Protein AF-A0A967E8E3-F1 (afdb_monomer_lite)

pLDDT: mean 78.9, std 26.59, range [28.12, 98.81]

Radius of gyration: 27.15 Å; chains: 1; bounding box: 78×73×46 Å

Foldseek 3Di:
DDDDDDDDDDDDDDDDDDDDDDDDDDDDDDDDDDDDDDPPVPPVPPPPPVPPDFPQPPPFFPDKKKKKKKWDAPQAQVNLCVLQVDAFPDWFAFQPDDPPHTDHTIMGMHMCVPVDRGLAQLVRVVVVLVSCVVRQVSQVVSVVVVMAIEIEMETETPPQDDDHDDDPVSVVSVVSHPHYYHYHYHYDDDDPDDD

Sequence (195 aa):
MSLWGLRDSLPCHRNSVQFEIALGTARGIRNVRMIHASVMNNARRKSVRTKQDYVHAYPSCSRTYATLCIYHDRLKPEQITAIIRLKPDRVVRKGEPALKGTTPANGWFLTTQRRANSKDLRFHIALLIRKLIPRKRNLTALTKKGCELRIMCFWESASGNGGPYFDHAFLQRLSALPLDLDLDIWFVGDKQKPE

Structure (mmCIF, N/CA/C/O backbone):
data_AF-A0A967E8E3-F1
#
_entry.id   AF-A0A967E8E3-F1
#
loop_
_atom_site.group_PDB
_atom_site.id
_atom_site.type_symbol
_atom_site.label_atom_id
_atom_site.label_alt_id
_atom_site.label_comp_id
_atom_site.label_asym_id
_atom_site.label_entity_id
_atom_site.label_seq_id
_atom_site.pdbx_PDB_ins_code
_atom_site.Cartn_x
_atom_site.Cartn_y
_atom_site.Cartn_z
_atom_site.occupancy
_atom_site.B_iso_or_equiv
_atom_site.auth_seq_id
_atom_site.auth_comp_id
_atom_site.auth_asym_id
_atom_site.auth_atom_id
_atom_site.pdbx_PDB_model_num
ATOM 1 N N . MET A 1 1 ? -25.441 32.925 20.609 1.00 38.34 1 MET A N 1
ATOM 2 C CA . MET A 1 1 ? -26.284 33.078 19.406 1.00 38.34 1 MET A CA 1
ATOM 3 C C . MET A 1 1 ? -26.620 31.693 18.889 1.00 38.34 1 MET A C 1
ATOM 5 O O . MET A 1 1 ? -25.725 30.912 18.602 1.00 38.34 1 MET A O 1
ATOM 9 N N . SER A 1 2 ? -27.911 31.392 18.928 1.00 33.34 2 SER A N 1
ATOM 10 C CA . SER A 1 2 ? -28.626 30.233 18.384 1.00 33.34 2 SER A CA 1
ATOM 11 C C . SER A 1 2 ? -28.386 30.090 16.864 1.00 33.34 2 SER A C 1
ATOM 13 O O . SER A 1 2 ? -28.093 31.084 16.213 1.00 33.34 2 SER A O 1
ATOM 15 N N . LEU A 1 3 ? -28.428 28.909 16.241 1.00 31.44 3 LEU A N 1
ATOM 16 C CA . LEU A 1 3 ? -29.633 28.107 16.007 1.00 31.44 3 LEU A CA 1
ATOM 17 C C . LEU A 1 3 ? -29.284 26.683 15.533 1.00 31.44 3 LEU A C 1
ATOM 19 O O . LEU A 1 3 ? -28.317 26.454 14.813 1.00 31.44 3 LEU A O 1
ATOM 23 N N . TRP A 1 4 ? -30.149 25.761 15.941 1.00 29.98 4 TRP A N 1
ATOM 24 C CA . TRP A 1 4 ? -30.290 24.381 15.494 1.00 29.98 4 TRP A CA 1
ATOM 25 C C . TRP A 1 4 ? -30.858 24.278 14.068 1.00 29.98 4 TRP A C 1
ATOM 27 O O . TRP A 1 4 ? -31.605 25.152 13.640 1.00 29.98 4 TRP A O 1
ATOM 37 N N . GLY A 1 5 ? -30.606 23.146 13.402 1.00 30.70 5 GLY A N 1
ATOM 38 C CA . GLY A 1 5 ? -31.279 22.728 12.166 1.00 30.70 5 GLY A CA 1
ATOM 39 C C . GLY A 1 5 ? -31.278 21.202 12.020 1.00 30.70 5 GLY A C 1
ATOM 40 O O . GLY A 1 5 ? -30.391 20.631 11.399 1.00 30.70 5 GLY A O 1
ATOM 41 N N . LEU A 1 6 ? -32.238 20.562 12.689 1.00 35.53 6 LEU A N 1
ATOM 42 C CA . LEU A 1 6 ? -32.587 19.135 12.658 1.00 35.53 6 LEU A CA 1
ATOM 43 C C . LEU A 1 6 ? -33.334 18.742 11.362 1.00 35.53 6 LEU A C 1
ATOM 45 O O . LEU A 1 6 ? -33.983 19.603 10.776 1.00 35.53 6 LEU A O 1
ATOM 49 N N . ARG A 1 7 ? -33.374 17.415 11.105 1.00 32.41 7 ARG A N 1
ATOM 50 C CA . ARG A 1 7 ? -34.325 16.630 10.266 1.00 32.41 7 ARG A CA 1
ATOM 51 C C . ARG A 1 7 ? -34.035 16.600 8.747 1.00 32.41 7 ARG A C 1
ATOM 53 O O . ARG A 1 7 ? -33.577 17.582 8.196 1.00 32.41 7 ARG A O 1
ATOM 60 N N . ASP A 1 8 ? -34.154 15.485 8.016 1.00 30.89 8 ASP A N 1
ATOM 61 C CA . ASP A 1 8 ? -35.103 14.371 8.130 1.00 30.89 8 ASP A CA 1
ATOM 62 C C . ASP A 1 8 ? -34.552 12.983 7.739 1.00 30.89 8 ASP A C 1
ATOM 64 O O . ASP A 1 8 ? -33.602 12.810 6.978 1.00 30.89 8 ASP A O 1
ATOM 68 N N . SER A 1 9 ? -35.233 11.988 8.295 1.00 32.81 9 SER A N 1
ATOM 69 C CA . SER A 1 9 ? -35.155 10.546 8.077 1.00 32.81 9 SER A CA 1
ATOM 70 C C . SER A 1 9 ? -36.142 10.045 7.005 1.00 32.81 9 SER A C 1
ATOM 72 O O . SER A 1 9 ? -37.191 10.658 6.834 1.00 32.81 9 SER A O 1
ATOM 74 N N . LEU A 1 10 ? -35.868 8.826 6.489 1.00 31.22 10 LEU A N 1
ATOM 75 C CA . LEU A 1 10 ? -36.750 7.824 5.821 1.00 31.22 10 LEU A CA 1
ATOM 76 C C . LEU A 1 10 ? -36.688 7.743 4.272 1.00 31.22 10 LEU A C 1
ATOM 78 O O . LEU A 1 10 ? -36.400 8.749 3.634 1.00 31.22 10 LEU A O 1
ATOM 82 N N . PRO A 1 11 ? -37.067 6.607 3.624 1.00 35.94 11 PRO A N 1
ATOM 83 C CA . PRO A 1 11 ? -37.092 5.202 4.070 1.00 35.94 11 PRO A CA 1
ATOM 84 C C . PRO A 1 11 ? -36.456 4.187 3.081 1.00 35.94 11 PRO A C 1
ATOM 86 O O . PRO A 1 11 ? -36.256 4.423 1.893 1.00 35.94 11 PRO A O 1
ATOM 89 N N . CYS A 1 12 ? -36.214 2.986 3.613 1.00 32.94 12 CYS A N 1
ATOM 90 C CA . CYS A 1 12 ? -35.960 1.730 2.906 1.00 32.94 12 CYS A CA 1
ATOM 91 C C . CYS A 1 12 ? -37.169 1.330 2.037 1.00 32.94 12 CYS A C 1
ATOM 93 O O . CYS A 1 12 ? -38.248 1.102 2.582 1.00 32.94 12 CYS A O 1
ATOM 95 N N . HIS A 1 13 ? -36.986 1.182 0.718 1.00 34.47 13 HIS A N 1
ATOM 96 C CA . HIS A 1 13 ? -37.960 0.522 -0.157 1.00 34.47 13 HIS A CA 1
ATOM 97 C C . HIS A 1 13 ? -37.376 -0.757 -0.760 1.00 34.47 13 HIS A C 1
ATOM 99 O O . HIS A 1 13 ? -36.374 -0.770 -1.473 1.00 34.47 13 HIS A O 1
ATOM 105 N N . ARG A 1 14 ? -38.046 -1.852 -0.411 1.00 34.53 14 ARG A N 1
ATOM 106 C CA . ARG A 1 14 ? -37.822 -3.233 -0.819 1.00 34.53 14 ARG A CA 1
ATOM 107 C C . ARG A 1 14 ? -38.726 -3.478 -2.028 1.00 34.53 14 ARG A C 1
ATOM 109 O O . ARG A 1 14 ? -39.936 -3.554 -1.853 1.00 34.53 14 ARG A O 1
ATOM 116 N N . ASN A 1 15 ? -38.173 -3.590 -3.233 1.00 31.30 15 ASN A N 1
ATOM 117 C CA . ASN A 1 15 ? -38.961 -4.007 -4.395 1.00 31.30 15 ASN A CA 1
ATOM 118 C C . ASN A 1 15 ? -38.989 -5.536 -4.469 1.00 31.30 15 ASN A C 1
ATOM 120 O O . ASN A 1 15 ? -38.047 -6.179 -4.928 1.00 31.30 15 ASN A O 1
ATOM 124 N N . SER A 1 16 ? -40.083 -6.105 -3.967 1.00 33.84 16 SER A N 1
ATOM 125 C CA . SER A 1 16 ? -40.546 -7.456 -4.265 1.00 33.84 16 SER A CA 1
ATOM 126 C C . SER A 1 16 ? -41.305 -7.430 -5.589 1.00 33.84 16 SER A C 1
ATOM 128 O O . SER A 1 16 ? -42.351 -6.793 -5.681 1.00 33.84 16 SER A O 1
ATOM 130 N N . VAL A 1 17 ? -40.800 -8.126 -6.604 1.00 32.38 17 VAL A N 1
ATOM 131 C CA . VAL A 1 17 ? -41.571 -8.402 -7.819 1.00 32.38 17 VAL A CA 1
ATOM 132 C C . VAL A 1 17 ? -42.461 -9.608 -7.522 1.00 32.38 17 VAL A C 1
ATOM 134 O O . VAL A 1 17 ? -41.961 -10.703 -7.263 1.00 32.38 17 VAL A O 1
ATOM 137 N N . GLN A 1 18 ? -43.772 -9.378 -7.492 1.00 29.06 18 GLN A N 1
ATOM 138 C CA . GLN A 1 18 ? -44.793 -10.422 -7.483 1.00 29.06 18 GLN A CA 1
ATOM 139 C C . GLN A 1 18 ? -44.865 -11.046 -8.884 1.00 29.06 18 GLN A C 1
ATOM 141 O O . GLN A 1 18 ? -44.974 -10.325 -9.871 1.00 29.06 18 GLN A O 1
ATOM 146 N N . PHE A 1 19 ? -44.802 -12.375 -8.971 1.00 28.12 19 PHE A N 1
ATOM 147 C CA . PHE A 1 19 ? -45.223 -13.119 -10.158 1.00 28.12 19 PHE A CA 1
ATOM 148 C C . PHE A 1 19 ? -46.559 -13.780 -9.831 1.00 28.12 19 PHE A C 1
ATOM 150 O O . PHE A 1 19 ? -46.636 -14.653 -8.965 1.00 28.12 19 PHE A O 1
ATOM 157 N N . GLU A 1 20 ? -47.608 -13.306 -10.493 1.00 28.98 20 GLU A N 1
ATOM 158 C CA . GLU A 1 20 ? -48.950 -13.871 -10.438 1.00 28.98 20 GLU A CA 1
ATOM 159 C C . GLU A 1 20 ? -49.035 -15.145 -11.286 1.00 28.98 20 GLU A C 1
ATOM 161 O O . GLU A 1 20 ? -48.430 -15.270 -12.353 1.00 28.98 20 GLU A O 1
ATOM 166 N N . ILE A 1 21 ? -49.790 -16.105 -10.762 1.00 32.12 21 ILE A N 1
ATOM 167 C CA . ILE A 1 21 ? -50.045 -17.427 -11.323 1.00 32.12 21 ILE A CA 1
ATOM 168 C C . ILE A 1 21 ? -51.212 -17.314 -12.309 1.00 32.12 21 ILE A C 1
ATOM 170 O O . ILE A 1 21 ? -52.313 -16.950 -11.910 1.00 32.12 21 ILE A O 1
ATOM 174 N N . ALA A 1 22 ? -51.008 -17.719 -13.564 1.00 33.94 22 ALA A N 1
ATOM 175 C CA . ALA A 1 22 ? -52.102 -18.034 -14.481 1.00 33.94 22 ALA A CA 1
ATOM 176 C C . ALA A 1 22 ? -52.285 -19.560 -14.549 1.00 33.94 22 ALA A C 1
ATOM 178 O O . ALA A 1 22 ? -51.467 -20.283 -15.119 1.00 33.94 22 ALA A O 1
ATOM 179 N N . LEU A 1 23 ? -53.365 -20.048 -13.935 1.00 35.09 23 LEU A N 1
ATOM 180 C CA . LEU A 1 23 ? -53.851 -21.422 -14.049 1.00 35.09 23 LEU A CA 1
ATOM 181 C C . LEU A 1 23 ? -54.552 -21.598 -15.404 1.00 35.09 23 LEU A C 1
ATOM 183 O O . LEU A 1 23 ? -55.693 -21.182 -15.578 1.00 35.09 23 LEU A O 1
ATOM 187 N N . GLY A 1 24 ? -53.873 -22.239 -16.355 1.00 32.06 24 GLY A N 1
ATOM 188 C CA . GLY A 1 24 ? -54.467 -22.754 -17.589 1.00 32.06 24 GLY A CA 1
ATOM 189 C C . GLY A 1 24 ? -54.589 -24.273 -17.518 1.00 32.06 24 GLY A C 1
ATOM 190 O O . GLY A 1 24 ? -53.589 -24.986 -17.518 1.00 32.06 24 GLY A O 1
ATOM 191 N N . THR A 1 25 ? -55.818 -24.773 -17.430 1.00 42.50 25 THR A N 1
ATOM 192 C CA . THR A 1 25 ? -56.158 -26.197 -17.493 1.00 42.50 25 THR A CA 1
ATOM 193 C C . THR A 1 25 ? -56.281 -26.647 -18.949 1.00 42.50 25 THR A C 1
ATOM 195 O O . THR A 1 25 ? -57.060 -26.070 -19.695 1.00 42.50 25 THR A O 1
ATOM 198 N N . ALA A 1 26 ? -55.581 -27.714 -19.346 1.00 37.59 26 ALA A N 1
ATOM 199 C CA . ALA A 1 26 ? -56.050 -28.651 -20.373 1.00 37.59 26 ALA A CA 1
ATOM 200 C C . ALA A 1 26 ? -55.191 -29.923 -20.387 1.00 37.59 26 ALA A C 1
ATOM 202 O O . ALA A 1 26 ? -53.969 -29.900 -20.280 1.00 37.59 26 ALA A O 1
ATOM 203 N N . ARG A 1 27 ? -55.888 -31.051 -20.484 1.00 37.88 27 ARG A N 1
ATOM 204 C CA . ARG A 1 27 ? -55.401 -32.423 -20.367 1.00 37.88 27 ARG A CA 1
ATOM 205 C C . ARG A 1 27 ? -54.634 -32.874 -21.614 1.00 37.88 27 ARG A C 1
ATOM 207 O O . ARG A 1 27 ? -55.120 -32.688 -22.718 1.00 37.88 27 ARG A O 1
ATOM 214 N N . GLY A 1 28 ? -53.543 -33.603 -21.369 1.00 34.84 28 GLY A N 1
ATOM 215 C CA . GLY A 1 28 ? -53.161 -34.842 -22.057 1.00 34.84 28 GLY A CA 1
ATOM 216 C C . GLY A 1 28 ? -52.712 -34.762 -23.517 1.00 34.84 28 GLY A C 1
ATOM 217 O O . GLY A 1 28 ? -53.520 -34.509 -24.390 1.00 34.84 28 GLY A O 1
ATOM 218 N N . ILE A 1 29 ? -51.464 -35.168 -23.777 1.00 39.69 29 ILE A N 1
ATOM 219 C CA . ILE A 1 29 ? -51.088 -36.136 -24.823 1.00 39.69 29 ILE A CA 1
ATOM 220 C C . ILE A 1 29 ? -49.719 -36.734 -24.459 1.00 39.69 29 ILE A C 1
ATOM 222 O O . ILE A 1 29 ? -48.878 -36.129 -23.800 1.00 39.69 29 ILE A O 1
ATOM 226 N N . ARG A 1 30 ? -49.589 -38.003 -24.827 1.00 36.91 30 ARG A N 1
ATOM 227 C CA . ARG A 1 30 ? -48.585 -38.998 -24.469 1.00 36.91 30 ARG A CA 1
ATOM 228 C C . ARG A 1 30 ? -47.188 -38.691 -25.035 1.00 36.91 30 ARG A C 1
ATOM 230 O O . ARG A 1 30 ? -47.055 -38.311 -26.187 1.00 36.91 30 ARG A O 1
ATOM 237 N N . ASN A 1 31 ? -46.179 -39.015 -24.227 1.00 38.97 31 ASN A N 1
ATOM 238 C CA . ASN A 1 31 ? -44.985 -39.790 -24.588 1.00 38.97 31 ASN A CA 1
ATOM 239 C C . ASN A 1 31 ? -44.256 -39.411 -25.901 1.00 38.97 31 ASN A C 1
ATOM 241 O O . ASN A 1 31 ? -44.548 -39.967 -26.957 1.00 38.97 31 ASN A O 1
ATOM 245 N N . VAL A 1 32 ? -43.210 -38.579 -25.810 1.00 39.53 32 VAL A N 1
ATOM 246 C CA . VAL A 1 32 ? -42.140 -38.527 -26.822 1.00 39.53 32 VAL A CA 1
ATOM 247 C C . VAL A 1 32 ? -40.776 -38.524 -26.129 1.00 39.53 32 VAL A C 1
ATOM 249 O O . VAL A 1 32 ? -40.356 -37.541 -25.534 1.00 39.53 32 VAL A O 1
ATOM 252 N N . ARG A 1 33 ? -40.144 -39.700 -26.201 1.00 35.69 33 ARG A N 1
ATOM 253 C CA . ARG A 1 33 ? -38.706 -40.005 -26.268 1.00 35.69 33 ARG A CA 1
ATOM 254 C C . ARG A 1 33 ? -37.714 -39.039 -25.602 1.00 35.69 33 ARG A C 1
ATOM 256 O O . ARG A 1 33 ? -37.459 -37.938 -26.075 1.00 35.69 33 ARG A O 1
ATOM 263 N N . MET A 1 34 ? -37.007 -39.604 -24.618 1.00 35.75 34 MET A N 1
ATOM 264 C CA . MET A 1 34 ? -35.628 -39.263 -24.268 1.00 35.75 34 MET A CA 1
ATOM 265 C C . MET A 1 34 ? -34.782 -38.988 -25.519 1.00 35.75 34 MET A C 1
ATOM 267 O O . MET A 1 34 ? -34.625 -39.870 -26.364 1.00 35.75 34 MET A O 1
ATOM 271 N N . ILE A 1 35 ? -34.170 -37.805 -25.579 1.00 41.19 35 ILE A N 1
ATOM 272 C CA . ILE A 1 35 ? -32.970 -37.571 -26.382 1.00 41.19 35 ILE A CA 1
ATOM 273 C C . ILE A 1 35 ? -31.815 -37.394 -25.404 1.00 41.19 35 ILE A C 1
ATOM 275 O O . ILE A 1 35 ? -31.680 -36.396 -24.702 1.00 41.19 35 ILE A O 1
ATOM 279 N N . HIS A 1 36 ? -31.012 -38.444 -25.351 1.00 35.12 36 HIS A N 1
ATOM 280 C CA . HIS A 1 36 ? -29.713 -38.516 -24.719 1.00 35.12 36 HIS A CA 1
ATOM 281 C C . HIS A 1 36 ? -28.693 -37.994 -25.738 1.00 35.12 36 HIS A C 1
ATOM 283 O O . HIS A 1 36 ? -28.595 -38.587 -26.806 1.00 35.12 36 HIS A O 1
ATOM 289 N N . ALA A 1 37 ? -27.955 -36.919 -25.445 1.00 31.36 37 ALA A N 1
ATOM 290 C CA . ALA A 1 37 ? -26.596 -36.704 -25.963 1.00 31.36 37 ALA A CA 1
ATOM 291 C C . ALA A 1 37 ? -26.002 -35.384 -25.448 1.00 31.36 37 ALA A C 1
ATOM 293 O O . ALA A 1 37 ? -26.285 -34.303 -25.948 1.00 31.36 37 ALA A O 1
ATOM 294 N N . SER A 1 38 ? -25.131 -35.521 -24.449 1.00 38.84 38 SER A N 1
ATOM 295 C CA . SER A 1 38 ? -23.792 -34.930 -24.437 1.00 38.84 38 SER A CA 1
ATOM 296 C C . SER A 1 38 ? -23.612 -33.570 -25.128 1.00 38.84 38 SER A C 1
ATOM 298 O O . SER A 1 38 ? -23.218 -33.490 -26.288 1.00 38.84 38 SER A O 1
ATOM 300 N N . VAL A 1 39 ? -23.705 -32.501 -24.340 1.00 39.62 39 VAL A N 1
ATOM 301 C CA . VAL A 1 39 ? -22.755 -31.389 -24.469 1.00 39.62 39 VAL A CA 1
ATOM 302 C C . VAL A 1 39 ? -22.118 -31.181 -23.100 1.00 39.62 39 VAL A C 1
ATOM 304 O O . VAL A 1 39 ? -22.295 -30.172 -22.423 1.00 39.62 39 VAL A O 1
ATOM 307 N N . MET A 1 40 ? -21.363 -32.195 -22.667 1.00 35.28 40 MET A N 1
ATOM 308 C CA . MET A 1 40 ? -20.268 -31.970 -21.733 1.00 35.28 40 MET A CA 1
ATOM 309 C C . MET A 1 40 ? -19.244 -31.098 -22.457 1.00 35.28 40 MET A C 1
ATOM 311 O O . MET A 1 40 ? -18.318 -31.602 -23.089 1.00 35.28 40 MET A O 1
ATOM 315 N N . ASN A 1 41 ? -19.402 -29.777 -22.373 1.00 39.75 41 ASN A N 1
ATOM 316 C CA . ASN A 1 41 ? -18.347 -28.858 -22.768 1.00 39.75 41 ASN A CA 1
ATOM 317 C C . ASN A 1 41 ? -17.282 -28.870 -21.664 1.00 39.75 41 ASN A C 1
ATOM 319 O O . ASN A 1 41 ? -17.141 -27.945 -20.865 1.00 39.75 41 ASN A O 1
ATOM 323 N N . ASN A 1 42 ? -16.555 -29.987 -21.593 1.00 45.22 42 ASN A N 1
ATOM 324 C CA . ASN A 1 42 ? -15.341 -30.150 -20.814 1.00 45.22 42 ASN A CA 1
ATOM 325 C C . ASN A 1 42 ? -14.209 -29.424 -21.550 1.00 45.22 42 ASN A C 1
ATOM 327 O O . ASN A 1 42 ? -13.211 -30.008 -21.972 1.00 45.22 42 ASN A O 1
ATOM 331 N N . ALA A 1 43 ? -14.380 -28.114 -21.724 1.00 44.38 43 ALA A N 1
ATOM 332 C CA . ALA A 1 43 ? -13.279 -27.227 -22.006 1.00 44.38 43 ALA A CA 1
ATOM 333 C C . ALA A 1 43 ? -12.463 -27.168 -20.719 1.00 44.38 43 ALA A C 1
ATOM 335 O O . ALA A 1 43 ? -12.723 -26.369 -19.818 1.00 44.38 43 ALA A O 1
ATOM 336 N N . ARG A 1 44 ? -11.483 -28.071 -20.632 1.00 47.75 44 ARG A N 1
ATOM 337 C CA . ARG A 1 44 ? -10.311 -27.972 -19.765 1.00 47.75 44 ARG A CA 1
ATOM 338 C C . ARG A 1 44 ? -9.832 -26.520 -19.856 1.00 47.75 44 ARG A C 1
ATOM 340 O O . ARG A 1 44 ? -9.095 -26.164 -20.775 1.00 47.75 44 ARG A O 1
ATOM 347 N N . ARG A 1 45 ? -10.272 -25.655 -18.934 1.00 49.53 45 ARG A N 1
ATOM 348 C CA . ARG A 1 45 ? -9.660 -24.345 -18.722 1.00 49.53 45 ARG A CA 1
ATOM 349 C C . ARG A 1 45 ? -8.240 -24.678 -18.313 1.00 49.53 45 ARG A C 1
ATOM 351 O O . ARG A 1 45 ? -7.979 -24.974 -17.149 1.00 49.53 45 ARG A O 1
ATOM 358 N N . LYS A 1 46 ? -7.329 -24.703 -19.290 1.00 39.06 46 LYS A N 1
ATOM 359 C CA . LYS A 1 46 ? -5.906 -24.576 -19.025 1.00 39.06 46 LYS A CA 1
ATOM 360 C C . LYS A 1 46 ? -5.827 -23.349 -18.138 1.00 39.06 46 LYS A C 1
ATOM 362 O O . LYS A 1 46 ? -6.169 -22.252 -18.571 1.00 39.06 46 LYS A O 1
ATOM 367 N N . SER A 1 47 ? -5.529 -23.575 -16.864 1.00 47.28 47 SER A N 1
ATOM 368 C CA . SER A 1 47 ? -5.191 -22.517 -15.933 1.00 47.28 47 SER A CA 1
ATOM 369 C C . SER A 1 47 ? -4.088 -21.735 -16.620 1.00 47.28 47 SER A C 1
ATOM 371 O O . SER A 1 47 ? -2.961 -22.220 -16.735 1.00 47.28 47 SER A O 1
ATOM 373 N N . VAL A 1 48 ? -4.440 -20.582 -17.188 1.00 45.56 48 VAL A N 1
ATOM 374 C CA . VAL A 1 48 ? -3.459 -19.630 -17.673 1.00 45.56 48 VAL A CA 1
ATOM 375 C C . VAL A 1 48 ? -2.802 -19.131 -16.397 1.00 45.56 48 VAL A C 1
ATOM 377 O O . VAL A 1 48 ? -3.239 -18.162 -15.782 1.00 45.56 48 VAL A O 1
ATOM 380 N N . ARG A 1 49 ? -1.779 -19.854 -15.934 1.00 47.28 49 ARG A N 1
ATOM 381 C CA . ARG A 1 49 ? -0.758 -19.269 -15.080 1.00 47.28 49 ARG A CA 1
ATOM 382 C C . ARG A 1 49 ? -0.098 -18.220 -15.958 1.00 47.28 49 ARG A C 1
ATOM 384 O O . ARG A 1 49 ? 0.854 -18.521 -16.670 1.00 47.28 49 ARG A O 1
ATOM 391 N N . THR A 1 50 ? -0.646 -17.010 -15.956 1.00 52.25 50 THR A N 1
ATOM 392 C CA . THR A 1 50 ? 0.068 -15.835 -16.430 1.00 52.25 50 THR A CA 1
ATOM 393 C C . THR A 1 50 ? 1.307 -15.734 -15.555 1.00 52.25 50 THR A C 1
ATOM 395 O O . THR A 1 50 ? 1.249 -15.344 -14.387 1.00 52.25 50 THR A O 1
ATOM 398 N N . LYS A 1 51 ? 2.434 -16.212 -16.085 1.00 55.34 51 LYS A N 1
ATOM 399 C CA . LYS A 1 51 ? 3.743 -15.925 -15.523 1.00 55.34 51 LYS A CA 1
ATOM 400 C C . LYS A 1 51 ? 3.850 -14.405 -15.569 1.00 55.34 51 LYS A C 1
ATOM 402 O O . LYS A 1 51 ? 3.811 -13.816 -16.641 1.00 55.34 51 LYS A O 1
ATOM 407 N N . GLN A 1 52 ? 3.803 -13.766 -14.405 1.00 66.00 52 GLN A N 1
ATOM 408 C CA . GLN A 1 52 ? 3.923 -12.320 -14.355 1.00 66.00 52 GLN A CA 1
ATOM 409 C C . GLN A 1 52 ? 5.385 -11.993 -14.647 1.00 66.00 52 GLN A C 1
ATOM 411 O O . GLN A 1 52 ? 6.239 -12.188 -13.782 1.00 66.00 52 GLN A O 1
ATOM 416 N N . ASP A 1 53 ? 5.669 -11.554 -15.867 1.00 87.00 53 ASP A N 1
ATOM 417 C CA . ASP A 1 53 ? 7.010 -11.140 -16.257 1.00 87.00 53 ASP A CA 1
ATOM 418 C C . ASP A 1 53 ? 7.251 -9.716 -15.725 1.00 87.00 53 ASP A C 1
ATOM 420 O O . ASP A 1 53 ? 6.751 -8.714 -16.249 1.00 87.00 53 ASP A O 1
ATOM 424 N N . TYR A 1 54 ? 7.949 -9.641 -14.590 1.00 93.19 54 TYR A N 1
ATOM 425 C CA . TYR A 1 54 ? 8.354 -8.383 -13.966 1.00 93.19 54 TYR A CA 1
ATOM 426 C C . TYR A 1 54 ? 9.646 -7.866 -14.595 1.00 93.19 54 TYR A C 1
ATOM 428 O O . TYR A 1 54 ? 10.586 -8.625 -14.828 1.00 93.19 54 TYR A O 1
ATOM 436 N N . VAL A 1 55 ? 9.727 -6.553 -14.800 1.00 94.06 55 VAL A N 1
ATOM 437 C CA . VAL A 1 55 ? 10.916 -5.888 -15.347 1.00 94.06 55 VAL A CA 1
ATOM 438 C C . VAL A 1 55 ? 11.709 -5.299 -14.186 1.00 94.06 55 VAL A C 1
ATOM 440 O O . VAL A 1 55 ? 11.586 -4.124 -13.850 1.00 94.06 55 VAL A O 1
ATOM 443 N N . HIS A 1 56 ? 12.506 -6.134 -13.515 1.00 95.31 56 HIS A N 1
ATOM 444 C CA . HIS A 1 56 ? 13.143 -5.744 -12.253 1.00 95.31 56 HIS A CA 1
ATOM 445 C C . HIS A 1 56 ? 14.111 -4.561 -12.374 1.00 95.31 56 HIS A C 1
ATOM 447 O O . HIS A 1 56 ? 14.223 -3.788 -11.425 1.00 95.31 56 HIS A O 1
ATOM 453 N N . ALA A 1 57 ? 14.758 -4.395 -13.525 1.00 94.75 57 ALA A N 1
ATOM 454 C CA . ALA A 1 57 ? 15.569 -3.231 -13.865 1.00 94.75 57 ALA A CA 1
ATOM 455 C C . ALA A 1 57 ? 14.742 -2.218 -14.678 1.00 94.75 57 ALA A C 1
ATOM 457 O O . ALA A 1 57 ? 15.066 -1.930 -15.823 1.00 94.75 57 ALA A O 1
ATOM 458 N N . TYR A 1 58 ? 13.639 -1.724 -14.106 1.00 93.06 58 TYR A N 1
ATOM 459 C CA . TYR A 1 58 ? 12.708 -0.798 -14.763 1.00 93.06 58 TYR A CA 1
ATOM 460 C C . TYR A 1 58 ? 13.397 0.550 -15.071 1.00 93.06 58 TYR A C 1
ATOM 462 O O . TYR A 1 58 ? 13.663 1.303 -14.129 1.00 93.06 58 TYR A O 1
ATOM 470 N N . PRO A 1 59 ? 13.717 0.877 -16.343 1.00 92.25 59 PRO A N 1
ATOM 471 C CA . PRO A 1 59 ? 14.663 1.957 -16.650 1.00 92.25 59 PRO A CA 1
ATOM 472 C C . PRO A 1 59 ? 14.194 3.348 -16.221 1.00 92.25 59 PRO A C 1
ATOM 474 O O . PRO A 1 59 ? 14.999 4.154 -15.767 1.00 92.25 59 PRO A O 1
ATOM 477 N N . SER A 1 60 ? 12.890 3.622 -16.305 1.00 93.81 60 SER A N 1
ATOM 478 C CA . SER A 1 60 ? 12.324 4.924 -15.934 1.00 93.81 60 SER A CA 1
ATOM 479 C C . SER A 1 60 ? 12.182 5.137 -14.425 1.00 93.81 60 SER A C 1
ATOM 481 O O . SER A 1 60 ? 11.746 6.207 -14.012 1.00 93.81 60 SER A O 1
ATOM 483 N N . CYS A 1 61 ? 12.543 4.154 -13.596 1.00 95.75 61 CYS A N 1
ATOM 484 C CA . CYS A 1 61 ? 12.404 4.222 -12.146 1.00 95.75 61 CYS A CA 1
ATOM 485 C C . CYS A 1 61 ? 13.773 4.237 -11.453 1.00 95.75 61 CYS A C 1
ATOM 487 O O . CYS A 1 61 ? 14.625 3.364 -11.666 1.00 95.75 61 CYS A O 1
ATOM 489 N N . SER A 1 62 ? 13.997 5.214 -10.577 1.00 95.25 62 SER A N 1
ATOM 490 C CA . SER A 1 62 ? 15.180 5.244 -9.711 1.00 95.25 62 SER A CA 1
ATOM 491 C C . SER A 1 62 ? 14.957 4.369 -8.480 1.00 95.25 62 SER A C 1
ATOM 493 O O . SER A 1 62 ? 15.837 3.584 -8.113 1.00 95.25 62 SER A O 1
ATOM 495 N N . ARG A 1 63 ? 13.765 4.454 -7.877 1.00 95.62 63 ARG A N 1
ATOM 496 C CA . ARG A 1 63 ? 13.403 3.763 -6.638 1.00 95.62 63 ARG A CA 1
ATOM 497 C C . ARG A 1 63 ? 11.894 3.563 -6.532 1.00 95.62 63 ARG A C 1
ATOM 499 O O . ARG A 1 63 ? 11.112 4.463 -6.817 1.00 95.62 63 ARG A O 1
ATOM 506 N N . THR A 1 64 ? 11.476 2.397 -6.047 1.00 97.94 64 THR A N 1
ATOM 507 C CA . THR A 1 64 ? 10.062 2.126 -5.767 1.00 97.94 64 THR A CA 1
ATOM 508 C C . THR A 1 64 ? 9.890 1.154 -4.608 1.00 97.94 64 THR A C 1
ATOM 510 O O . THR A 1 64 ? 10.789 0.377 -4.283 1.00 97.94 64 THR A O 1
ATOM 513 N N . TYR A 1 65 ? 8.737 1.231 -3.951 1.00 98.62 65 TYR A N 1
ATOM 514 C CA . TYR A 1 65 ? 8.242 0.222 -3.026 1.00 98.62 65 TYR A CA 1
ATOM 515 C C . TYR A 1 65 ? 6.744 0.418 -2.791 1.00 98.62 65 TYR A C 1
ATOM 517 O O . TYR A 1 65 ? 6.178 1.480 -3.033 1.00 98.62 65 TYR A O 1
ATOM 525 N N . ALA A 1 66 ? 6.104 -0.619 -2.266 1.00 98.62 66 ALA A N 1
ATOM 526 C CA . ALA A 1 66 ? 4.713 -0.582 -1.839 1.00 98.62 66 ALA A CA 1
ATOM 527 C C . ALA A 1 66 ? 4.602 -0.792 -0.326 1.00 98.62 66 ALA A C 1
ATOM 529 O O . ALA A 1 66 ? 5.342 -1.602 0.252 1.00 98.62 66 ALA A O 1
ATOM 530 N N . THR A 1 67 ? 3.643 -0.105 0.287 1.00 98.81 67 THR A N 1
ATOM 531 C CA . THR A 1 67 ? 3.307 -0.202 1.707 1.00 98.81 67 THR A CA 1
ATOM 532 C C . THR A 1 67 ? 1.804 -0.397 1.858 1.00 98.81 67 THR A C 1
ATOM 534 O O . THR A 1 67 ? 1.023 0.432 1.408 1.00 98.81 67 THR A O 1
ATOM 537 N N . LEU A 1 68 ? 1.387 -1.482 2.510 1.00 98.81 68 LEU A N 1
ATOM 538 C CA . LEU A 1 68 ? 0.026 -1.587 3.025 1.00 98.81 68 LEU A CA 1
ATOM 539 C C . LEU A 1 68 ? -0.104 -0.631 4.208 1.00 98.81 68 LEU A C 1
ATOM 541 O O . LEU A 1 68 ? 0.621 -0.781 5.194 1.00 98.81 68 LEU A O 1
ATOM 545 N N . CYS A 1 69 ? -1.046 0.294 4.109 1.00 98.81 69 CYS A N 1
ATOM 546 C CA . CYS A 1 69 ? -1.401 1.245 5.146 1.00 98.81 69 CYS A CA 1
ATOM 547 C C . CYS A 1 69 ? -2.822 0.944 5.625 1.00 98.81 69 CYS A C 1
ATOM 549 O O . CYS A 1 69 ? -3.745 0.826 4.817 1.00 98.81 69 CYS A O 1
ATOM 551 N N . ILE A 1 70 ? -2.988 0.818 6.938 1.00 98.75 70 ILE A N 1
ATOM 552 C CA . ILE A 1 70 ? -4.293 0.665 7.580 1.00 98.75 70 ILE A CA 1
ATOM 553 C C . ILE A 1 70 ? -4.428 1.779 8.605 1.00 98.75 70 ILE A C 1
ATOM 555 O O . ILE A 1 70 ? -3.612 1.861 9.526 1.00 98.75 70 ILE A O 1
ATOM 559 N N . TYR A 1 71 ? -5.454 2.607 8.450 1.00 98.62 71 TYR A N 1
ATOM 560 C CA . TYR A 1 71 ? -5.731 3.717 9.351 1.00 98.62 71 TYR A CA 1
ATOM 561 C C . TYR A 1 71 ? -7.061 3.524 10.060 1.00 98.62 71 TYR A C 1
ATOM 563 O O . TYR A 1 71 ? -8.020 2.994 9.494 1.00 98.62 71 TYR A O 1
ATOM 571 N N . HIS A 1 72 ? -7.114 3.951 11.318 1.00 98.44 72 HIS A N 1
ATOM 572 C CA . HIS A 1 72 ? -8.359 4.035 12.065 1.00 98.44 72 HIS A CA 1
ATOM 573 C C . HIS A 1 72 ? -8.212 4.999 13.248 1.00 98.44 72 HIS A C 1
ATOM 575 O O . HIS A 1 72 ? -7.210 4.992 13.962 1.00 98.44 72 HIS A O 1
ATOM 581 N N . ASP A 1 73 ? -9.256 5.778 13.522 1.00 97.62 73 ASP A N 1
ATOM 582 C CA . ASP A 1 73 ? -9.255 6.769 14.601 1.00 97.62 73 ASP A CA 1
ATOM 583 C C . ASP A 1 73 ? -9.081 6.146 16.004 1.00 97.62 73 ASP A C 1
ATOM 585 O O . ASP A 1 73 ? -8.191 6.521 16.761 1.00 97.62 73 ASP A O 1
ATOM 589 N N . ARG A 1 74 ? -9.906 5.140 16.333 1.00 97.69 74 ARG A N 1
ATOM 590 C CA . ARG A 1 74 ? -9.953 4.499 17.666 1.00 97.69 74 ARG A CA 1
ATOM 591 C C . ARG A 1 74 ? -9.288 3.123 17.781 1.00 97.69 74 ARG A C 1
ATOM 593 O O . ARG A 1 74 ? -8.749 2.798 18.835 1.00 97.69 74 ARG A O 1
ATOM 600 N N . LEU A 1 75 ? -9.366 2.289 16.742 1.00 97.94 75 LEU A N 1
ATOM 601 C CA . LEU A 1 75 ? -8.838 0.927 16.762 1.00 97.94 75 LEU A CA 1
ATOM 602 C C . LEU A 1 75 ? -7.307 0.961 16.846 1.00 97.94 75 LEU A C 1
ATOM 604 O O . LEU A 1 75 ? -6.648 1.536 15.979 1.00 97.94 75 LEU A O 1
ATOM 608 N N . LYS A 1 76 ? -6.745 0.343 17.888 1.00 98.12 76 LYS A N 1
ATOM 609 C CA . LYS A 1 76 ? -5.301 0.367 18.145 1.00 98.12 76 LYS A CA 1
ATOM 610 C C . LYS A 1 76 ? -4.540 -0.569 17.189 1.00 98.12 76 LYS A C 1
ATOM 612 O O . LYS A 1 76 ? -5.089 -1.604 16.789 1.00 98.12 76 LYS A O 1
ATOM 617 N N . PRO A 1 77 ? -3.264 -0.284 16.860 1.00 98.44 77 PRO A N 1
ATOM 618 C CA . PRO A 1 77 ? -2.466 -1.123 15.959 1.00 98.44 77 PRO A CA 1
ATOM 619 C C . PRO A 1 77 ? -2.356 -2.598 16.384 1.00 98.44 77 PRO A C 1
ATOM 621 O O . PRO A 1 77 ? -2.285 -3.493 15.540 1.00 98.44 77 PRO A O 1
ATOM 624 N N . GLU A 1 78 ? -2.384 -2.884 17.683 1.00 98.44 78 GLU A N 1
ATOM 625 C CA . GLU A 1 78 ? -2.341 -4.243 18.231 1.00 98.44 78 GLU A CA 1
ATOM 626 C C . GLU A 1 78 ? -3.640 -5.007 17.933 1.00 98.44 78 GLU A C 1
ATOM 628 O O . GLU A 1 78 ? -3.613 -6.189 17.590 1.00 98.44 78 GLU A O 1
ATOM 633 N N . GLN A 1 79 ? -4.785 -4.320 17.972 1.00 98.56 79 GLN A N 1
ATOM 634 C CA . GLN A 1 79 ? -6.078 -4.902 17.605 1.00 98.56 79 GLN A CA 1
ATOM 635 C C . GLN A 1 79 ? -6.140 -5.175 16.098 1.00 98.56 79 GLN A C 1
ATOM 637 O O . GLN A 1 79 ? -6.613 -6.234 15.683 1.00 98.56 79 GLN A O 1
ATOM 642 N N . ILE A 1 80 ? -5.600 -4.265 15.277 1.00 98.62 80 ILE A N 1
ATOM 643 C CA . ILE A 1 80 ? -5.445 -4.483 13.830 1.00 98.62 80 ILE A CA 1
ATOM 644 C C . ILE A 1 80 ? -4.577 -5.723 13.581 1.00 98.62 80 ILE A C 1
ATOM 646 O O . ILE A 1 80 ? -4.984 -6.609 12.831 1.00 98.62 80 ILE A O 1
ATOM 650 N N . THR A 1 81 ? -3.433 -5.828 14.265 1.00 98.69 81 THR A N 1
ATOM 651 C CA . THR A 1 81 ? -2.507 -6.974 14.208 1.00 98.69 81 THR A CA 1
ATOM 652 C C . THR A 1 81 ? -3.214 -8.291 14.534 1.00 98.69 81 THR A C 1
ATOM 654 O O . THR A 1 81 ? -3.087 -9.259 13.781 1.00 98.69 81 THR A O 1
ATOM 657 N N . ALA A 1 82 ? -4.007 -8.322 15.609 1.00 98.50 82 ALA A N 1
ATOM 658 C CA . ALA A 1 82 ? -4.767 -9.502 16.015 1.00 98.50 82 ALA A CA 1
ATOM 659 C C . ALA A 1 82 ? -5.795 -9.935 14.952 1.00 98.50 82 ALA A C 1
ATOM 661 O O . ALA A 1 82 ? -5.950 -11.130 14.687 1.00 98.50 82 ALA A O 1
ATOM 662 N N . ILE A 1 83 ? -6.459 -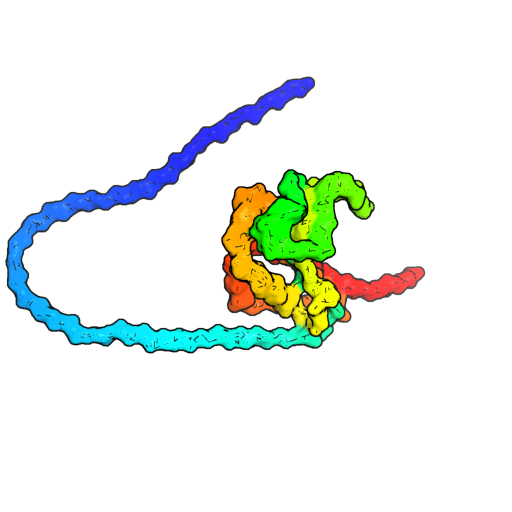8.975 14.296 1.00 98.38 83 ILE A N 1
ATOM 663 C CA . ILE A 1 83 ? -7.443 -9.251 13.240 1.00 98.38 83 ILE A CA 1
ATOM 664 C C . ILE A 1 83 ? -6.752 -9.728 11.959 1.00 98.38 83 ILE A C 1
ATOM 666 O O . ILE A 1 83 ? -7.097 -10.782 11.426 1.00 98.38 83 ILE A O 1
ATOM 670 N N . ILE A 1 84 ? -5.769 -8.987 11.439 1.00 97.88 84 ILE A N 1
ATOM 671 C CA . ILE A 1 84 ? -5.133 -9.298 10.148 1.00 97.88 84 ILE A CA 1
ATOM 672 C C . ILE A 1 84 ? -4.145 -10.471 10.234 1.00 97.88 84 ILE A C 1
ATOM 674 O O . ILE A 1 84 ? -3.855 -11.105 9.218 1.00 97.88 84 ILE A O 1
ATOM 678 N N . ARG A 1 85 ? -3.654 -10.807 11.434 1.00 98.06 85 ARG A N 1
ATOM 679 C CA . ARG 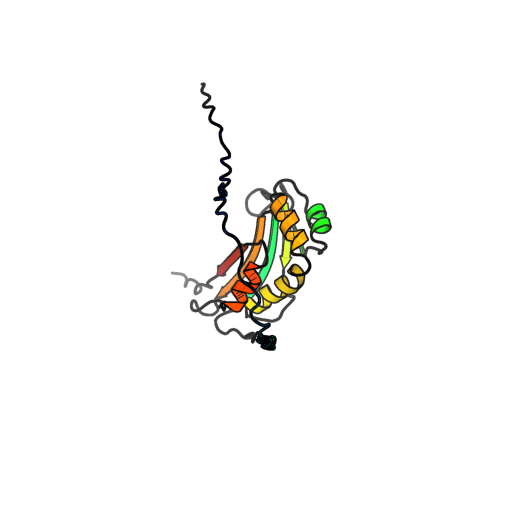A 1 85 ? -2.664 -11.875 11.672 1.00 98.06 85 ARG A CA 1
ATOM 680 C C . ARG A 1 85 ? -1.408 -11.698 10.808 1.00 98.06 85 ARG A C 1
ATOM 682 O O . ARG A 1 85 ? -0.956 -12.622 10.119 1.00 98.06 85 ARG A O 1
ATOM 689 N N . LEU A 1 86 ? -0.889 -10.472 10.807 1.00 97.88 86 LEU A N 1
ATOM 690 C CA . LEU A 1 86 ? 0.405 -10.069 10.255 1.00 97.88 86 LEU A CA 1
ATOM 691 C C . LEU A 1 86 ? 1.081 -9.144 11.258 1.00 97.88 86 LEU A C 1
ATOM 693 O O . LEU A 1 86 ? 0.399 -8.383 11.934 1.00 97.88 86 LEU A O 1
ATOM 697 N N . LYS A 1 87 ? 2.411 -9.190 11.318 1.00 97.81 87 LYS A N 1
ATOM 698 C CA . LYS A 1 87 ? 3.205 -8.224 12.077 1.00 97.81 87 LYS A CA 1
ATOM 699 C C . LYS A 1 87 ? 3.414 -6.962 11.219 1.00 97.81 87 LYS A C 1
ATOM 701 O O . LYS A 1 87 ? 3.787 -7.126 10.055 1.00 97.81 87 LYS A O 1
ATOM 706 N N . PRO A 1 88 ? 3.181 -5.750 11.752 1.00 98.50 88 PRO A N 1
ATOM 707 C CA . PRO A 1 88 ? 3.556 -4.518 11.069 1.00 98.50 88 PRO A CA 1
ATOM 708 C C . PRO A 1 88 ? 5.071 -4.326 11.082 1.00 98.50 88 PRO A C 1
ATOM 710 O O . PRO A 1 88 ? 5.774 -4.823 11.961 1.00 98.50 88 PRO A O 1
ATOM 713 N N . ASP A 1 89 ? 5.552 -3.514 10.154 1.00 98.38 89 ASP A N 1
ATOM 714 C CA . ASP A 1 89 ? 6.919 -2.990 10.170 1.00 98.38 89 ASP A CA 1
ATOM 715 C C . ASP A 1 89 ? 7.006 -1.683 10.941 1.00 98.38 89 ASP A C 1
ATOM 717 O O . ASP A 1 89 ? 8.029 -1.375 11.545 1.00 98.38 89 ASP A O 1
ATOM 721 N N . ARG A 1 90 ? 5.915 -0.916 10.917 1.00 98.12 90 ARG A N 1
ATOM 722 C CA . ARG A 1 90 ? 5.782 0.340 11.637 1.00 98.12 90 ARG A CA 1
ATOM 723 C C . ARG A 1 90 ? 4.349 0.500 12.116 1.00 98.12 90 ARG A C 1
ATOM 725 O O . ARG A 1 90 ? 3.403 0.098 11.439 1.00 98.12 90 ARG A O 1
ATOM 732 N N . VAL A 1 91 ? 4.205 1.138 13.265 1.00 98.44 91 VAL A N 1
ATOM 733 C CA . VAL A 1 91 ? 2.930 1.630 13.779 1.00 98.44 91 VAL A CA 1
ATOM 734 C C . VAL A 1 91 ? 3.099 3.093 14.160 1.00 98.44 91 VAL A C 1
ATOM 736 O O . VAL A 1 91 ? 4.209 3.516 14.474 1.00 98.44 91 VAL A O 1
ATOM 739 N N . VAL A 1 92 ? 2.012 3.846 14.106 1.00 97.31 92 VAL A N 1
ATOM 740 C CA . VAL A 1 92 ? 1.907 5.187 14.693 1.00 97.31 92 VAL A CA 1
ATOM 741 C C . VAL A 1 92 ? 0.608 5.239 15.478 1.00 97.31 92 VAL A C 1
ATOM 743 O O . VAL A 1 92 ? -0.375 4.597 15.084 1.00 97.31 92 VAL A O 1
ATOM 746 N N . ARG A 1 93 ? 0.585 5.965 16.590 1.00 98.06 93 ARG A N 1
ATOM 747 C CA . ARG A 1 93 ? -0.624 6.127 17.401 1.00 98.06 93 ARG A CA 1
ATOM 748 C C . ARG A 1 93 ? -1.130 7.549 17.322 1.00 98.06 93 ARG A C 1
ATOM 750 O O . ARG A 1 93 ? -0.362 8.504 17.236 1.00 98.06 93 ARG A O 1
ATOM 757 N N . LYS A 1 94 ? -2.453 7.680 17.363 1.00 97.50 94 LYS A N 1
ATOM 758 C CA . LYS A 1 94 ? -3.104 8.986 17.396 1.00 97.50 94 LYS A CA 1
ATOM 759 C C . LYS A 1 94 ? -2.560 9.812 18.568 1.00 97.50 94 LYS A C 1
ATOM 761 O O . LYS A 1 94 ? -2.456 9.302 19.681 1.00 97.50 94 LYS A O 1
ATOM 766 N N . GLY A 1 95 ? -2.242 11.077 18.309 1.00 97.00 95 GLY A N 1
ATOM 767 C CA . GLY A 1 95 ? -1.697 12.011 19.295 1.00 97.00 95 GLY A CA 1
ATOM 768 C C . GLY A 1 95 ? -0.176 11.956 19.470 1.00 97.00 95 GLY A C 1
ATOM 769 O O . GLY A 1 95 ? 0.373 12.866 20.083 1.00 97.00 95 GLY A O 1
ATOM 770 N N . GLU A 1 96 ? 0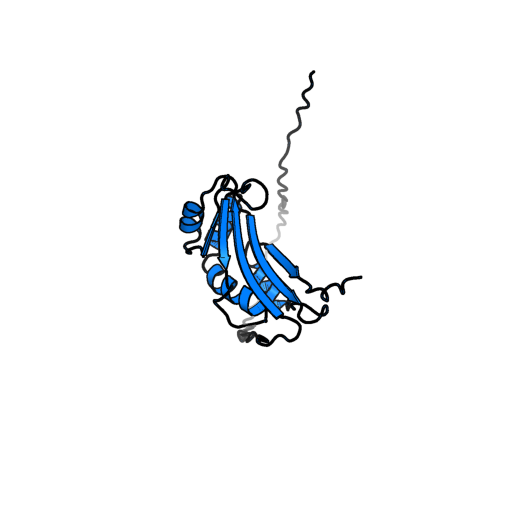.525 10.960 18.912 1.00 95.62 96 GLU A N 1
ATOM 771 C CA . GLU A 1 96 ? 1.995 10.955 18.918 1.00 95.62 96 GLU A CA 1
ATOM 772 C C . GLU A 1 96 ? 2.537 12.140 18.088 1.00 95.62 96 GLU A C 1
ATOM 774 O O . GLU A 1 96 ? 1.945 12.465 17.047 1.00 95.62 96 GLU A O 1
ATOM 779 N N . PRO A 1 97 ? 3.647 12.782 18.504 1.00 96.00 97 PRO A N 1
ATOM 780 C CA . PRO A 1 97 ? 4.266 13.869 17.749 1.00 96.00 97 PRO A CA 1
ATOM 781 C C . PRO A 1 97 ? 4.579 13.475 16.302 1.00 96.00 97 PRO A C 1
ATOM 783 O O . PRO A 1 97 ? 5.079 12.383 16.031 1.00 96.00 97 PRO A O 1
ATOM 786 N N . ALA A 1 98 ? 4.306 14.386 15.371 1.00 91.44 98 ALA A N 1
ATOM 787 C CA . ALA A 1 98 ? 4.601 14.239 13.952 1.00 91.44 98 ALA A CA 1
ATOM 788 C C . ALA A 1 98 ? 5.383 15.461 13.445 1.00 91.44 98 ALA A C 1
ATOM 790 O O . ALA A 1 98 ? 5.462 16.484 14.120 1.00 91.44 98 ALA A O 1
ATOM 791 N N . LEU A 1 99 ? 5.929 15.382 12.224 1.00 88.06 99 LEU A N 1
ATOM 792 C CA . LEU A 1 99 ? 6.660 16.503 11.611 1.00 88.06 99 LEU A CA 1
ATOM 793 C C . LEU A 1 99 ? 5.820 17.793 11.566 1.00 88.06 99 LEU A C 1
ATOM 795 O O . LEU A 1 99 ? 6.351 18.892 11.689 1.00 88.06 99 LEU A O 1
ATOM 799 N N . LYS A 1 100 ? 4.502 17.651 11.387 1.00 89.38 100 LYS A N 1
ATOM 800 C CA . LYS A 1 100 ? 3.530 18.742 11.439 1.00 89.38 100 LYS A CA 1
ATOM 801 C C . LYS A 1 100 ? 2.451 18.394 12.465 1.00 89.38 100 LYS A C 1
ATOM 803 O O . LYS A 1 100 ? 1.510 17.672 12.149 1.00 89.38 100 LYS A O 1
ATOM 808 N N . GLY A 1 101 ? 2.607 18.891 13.691 1.00 93.38 101 GLY A N 1
ATOM 809 C CA . GLY A 1 101 ? 1.635 18.712 14.772 1.00 93.38 101 GLY A CA 1
ATOM 810 C C . GLY A 1 101 ? 1.645 17.305 15.372 1.00 93.38 101 GLY A C 1
ATOM 811 O O . GLY A 1 101 ? 2.691 16.788 15.758 1.00 93.38 101 GLY A O 1
ATOM 812 N N . THR A 1 102 ? 0.468 16.691 15.479 1.00 95.19 102 THR A N 1
ATOM 813 C CA . THR A 1 102 ? 0.301 15.341 16.032 1.00 95.19 102 THR A CA 1
ATOM 814 C C . THR A 1 102 ? -0.328 14.406 15.012 1.00 95.19 102 THR A C 1
ATOM 816 O O . THR A 1 102 ? -1.021 14.823 14.084 1.00 95.19 102 THR A O 1
ATOM 819 N N . THR A 1 103 ? -0.078 13.113 15.182 1.00 94.31 103 THR A N 1
ATOM 820 C CA . THR A 1 103 ? -0.635 12.073 14.322 1.00 94.31 103 THR A CA 1
ATOM 821 C C . THR A 1 103 ? -2.165 12.044 14.475 1.00 94.31 103 THR A C 1
ATOM 823 O O . THR A 1 103 ? -2.655 11.802 15.581 1.00 94.31 103 THR A O 1
ATOM 826 N N . PRO A 1 104 ? -2.950 12.249 13.400 1.00 95.00 104 PRO A N 1
ATOM 827 C CA . PRO A 1 104 ? -4.399 12.442 13.511 1.00 95.00 104 PRO A CA 1
ATOM 828 C C . PRO A 1 104 ? -5.184 11.149 13.785 1.00 95.00 104 PRO A C 1
ATOM 830 O O . PRO A 1 104 ? -6.293 11.209 14.311 1.00 95.00 104 PRO A O 1
ATOM 833 N N . ALA A 1 105 ? -4.619 9.982 13.460 1.00 97.19 105 ALA A N 1
ATOM 834 C CA . ALA A 1 105 ? -5.247 8.669 13.619 1.00 97.19 105 ALA A CA 1
ATOM 835 C C . ALA A 1 105 ? -4.197 7.580 13.893 1.00 97.19 105 ALA A C 1
ATOM 837 O O . ALA A 1 105 ? -3.011 7.770 13.629 1.00 97.19 105 ALA A O 1
ATOM 838 N N . ASN A 1 106 ? -4.617 6.411 14.383 1.00 98.44 106 ASN A N 1
ATOM 839 C CA . ASN A 1 106 ? -3.704 5.271 14.465 1.00 98.44 106 ASN A CA 1
ATOM 840 C C . ASN A 1 106 ? -3.382 4.763 13.058 1.00 98.44 106 ASN A C 1
ATOM 842 O O . ASN A 1 106 ? -4.266 4.692 12.201 1.00 98.44 106 ASN A O 1
ATOM 846 N N . GLY A 1 107 ? -2.131 4.367 12.842 1.00 98.44 107 GLY A N 1
ATOM 847 C CA . GLY A 1 107 ? -1.656 3.807 11.584 1.00 98.44 107 GLY A CA 1
ATOM 848 C C . GLY A 1 107 ? -0.887 2.508 11.796 1.00 98.44 107 GLY A C 1
ATOM 849 O O . GLY A 1 107 ? -0.102 2.362 12.736 1.00 98.44 107 GLY A O 1
ATOM 850 N N . TRP A 1 108 ? -1.110 1.560 10.896 1.00 98.75 108 TRP A N 1
ATOM 851 C CA . TRP A 1 108 ? -0.464 0.254 10.860 1.00 98.75 108 TRP A CA 1
ATOM 852 C C . TRP A 1 108 ? 0.116 0.039 9.461 1.00 98.75 108 TRP A C 1
ATOM 854 O O . TRP A 1 108 ? -0.601 0.184 8.469 1.00 98.75 108 TRP A O 1
ATOM 864 N N . PHE A 1 109 ? 1.410 -0.285 9.373 1.00 98.75 109 PHE A N 1
ATOM 865 C CA . PHE A 1 109 ? 2.143 -0.290 8.105 1.00 98.75 109 PHE A CA 1
ATOM 866 C C . PHE A 1 109 ? 2.927 -1.580 7.882 1.00 98.75 109 PHE A C 1
ATOM 868 O O . PHE A 1 109 ? 3.702 -1.998 8.743 1.00 98.75 109 PHE A O 1
ATOM 875 N N . LEU A 1 110 ? 2.796 -2.158 6.688 1.00 98.69 110 LEU A N 1
ATOM 876 C CA . LEU A 1 110 ? 3.612 -3.276 6.208 1.00 98.69 110 LEU A CA 1
ATOM 877 C C . LEU A 1 110 ? 4.201 -2.919 4.844 1.00 98.69 110 LEU A C 1
ATOM 879 O O . LEU A 1 110 ? 3.473 -2.795 3.862 1.00 98.69 110 LEU A O 1
ATOM 883 N N . THR A 1 111 ? 5.518 -2.778 4.778 1.00 98.56 111 THR A N 1
ATOM 884 C CA . THR A 1 111 ? 6.245 -2.303 3.606 1.00 98.56 111 THR A CA 1
ATOM 885 C C . THR A 1 111 ? 7.094 -3.389 2.949 1.00 98.56 111 THR A C 1
ATOM 887 O O . THR A 1 111 ? 7.513 -4.383 3.553 1.00 98.56 111 THR A O 1
ATOM 890 N N . THR A 1 112 ? 7.345 -3.181 1.662 1.00 98.50 112 THR A N 1
ATOM 891 C CA . THR A 1 112 ? 8.318 -3.926 0.853 1.00 98.50 112 THR A CA 1
ATOM 892 C C . THR A 1 112 ? 9.648 -3.187 0.710 1.00 98.50 112 THR A C 1
ATOM 894 O O . THR A 1 112 ? 10.592 -3.738 0.140 1.00 98.50 112 THR A O 1
ATOM 897 N N . GLN A 1 113 ? 9.749 -1.961 1.235 1.00 97.44 113 GLN A N 1
ATOM 898 C CA . GLN A 1 113 ? 10.983 -1.186 1.233 1.00 97.44 113 GLN A CA 1
ATOM 899 C C . GLN A 1 113 ? 12.116 -1.995 1.884 1.00 97.44 113 GLN A C 1
ATOM 901 O O . GLN A 1 113 ? 11.925 -2.603 2.937 1.00 97.44 113 GLN A O 1
ATOM 906 N N . ARG A 1 114 ? 13.292 -2.028 1.239 1.00 93.19 114 ARG A N 1
ATOM 907 C CA . ARG A 1 114 ? 14.484 -2.792 1.675 1.00 93.19 114 ARG A CA 1
ATOM 908 C C . ARG A 1 114 ? 14.293 -4.319 1.776 1.00 93.19 114 ARG A C 1
ATOM 910 O O . ARG A 1 114 ? 15.152 -4.996 2.325 1.00 93.19 114 ARG A O 1
ATOM 917 N N . ARG A 1 115 ? 13.197 -4.882 1.251 1.00 91.81 115 ARG A N 1
ATOM 918 C CA . ARG A 1 115 ? 12.918 -6.340 1.256 1.00 91.81 115 ARG A CA 1
ATOM 919 C C . ARG A 1 115 ? 12.941 -6.987 -0.120 1.00 91.81 115 ARG A C 1
ATOM 921 O O . ARG A 1 115 ? 12.825 -8.203 -0.233 1.00 91.81 115 ARG A O 1
ATOM 928 N N . ALA A 1 116 ? 13.028 -6.167 -1.153 1.00 91.62 116 ALA A N 1
ATOM 929 C CA . ALA A 1 116 ? 13.021 -6.569 -2.542 1.00 91.62 116 ALA A CA 1
ATOM 930 C C . ALA A 1 116 ? 13.989 -5.671 -3.304 1.00 91.62 116 ALA A C 1
ATOM 932 O O . ALA A 1 116 ? 13.994 -4.458 -3.097 1.00 91.62 116 ALA A O 1
ATOM 933 N N . ASN A 1 11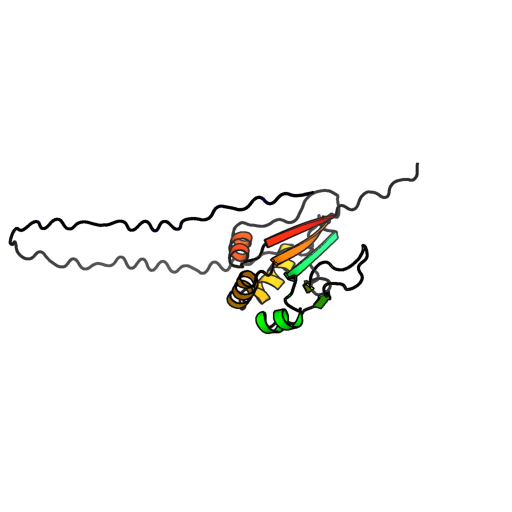7 ? 14.785 -6.277 -4.180 1.00 93.94 117 ASN A N 1
ATOM 934 C CA . ASN A 1 117 ? 15.632 -5.558 -5.119 1.00 93.94 117 ASN A CA 1
ATOM 935 C C . ASN A 1 117 ? 14.937 -5.537 -6.485 1.00 93.94 117 ASN A C 1
ATOM 937 O O . ASN A 1 117 ? 15.189 -6.382 -7.340 1.00 93.94 117 ASN A O 1
ATOM 941 N N . SER A 1 118 ? 13.970 -4.637 -6.646 1.00 96.81 118 SER A N 1
ATOM 942 C CA . SER A 1 118 ? 13.256 -4.453 -7.904 1.00 96.81 118 SER A CA 1
ATOM 943 C C . SER A 1 118 ? 12.842 -2.998 -8.069 1.00 96.81 118 SER A C 1
ATOM 945 O O . SER A 1 118 ? 12.486 -2.328 -7.108 1.00 96.81 118 SER A O 1
ATOM 947 N N . LYS A 1 119 ? 12.876 -2.523 -9.310 1.00 96.88 119 LYS A N 1
ATOM 948 C CA . LYS A 1 119 ? 12.341 -1.228 -9.730 1.00 96.88 119 LYS A CA 1
ATOM 949 C C . LYS A 1 119 ? 10.943 -1.339 -10.357 1.00 96.88 119 LYS A C 1
ATOM 951 O O . LYS A 1 119 ? 10.383 -0.341 -10.794 1.00 96.88 119 LYS A O 1
ATOM 956 N N . ASP A 1 120 ? 10.369 -2.544 -10.406 1.00 96.94 120 ASP A N 1
ATOM 957 C CA . ASP A 1 120 ? 9.017 -2.777 -10.918 1.00 96.94 120 ASP A CA 1
ATOM 958 C C . ASP A 1 120 ? 8.001 -2.686 -9.777 1.00 96.94 120 ASP A C 1
ATOM 960 O O . ASP A 1 120 ? 7.916 -3.576 -8.927 1.00 96.94 120 ASP A O 1
ATOM 964 N N . LEU A 1 121 ? 7.183 -1.634 -9.762 1.00 97.62 121 LEU A N 1
ATOM 965 C CA . LEU A 1 121 ? 6.175 -1.439 -8.719 1.00 97.62 121 LEU A CA 1
ATOM 966 C C . LEU A 1 121 ? 5.164 -2.603 -8.645 1.00 97.62 121 LEU A C 1
ATOM 968 O O . LEU A 1 121 ? 4.719 -2.962 -7.549 1.00 97.62 121 LEU A O 1
ATOM 972 N N . ARG A 1 122 ? 4.848 -3.264 -9.771 1.00 97.25 122 ARG A N 1
ATOM 973 C CA . ARG A 1 122 ? 3.947 -4.432 -9.783 1.00 97.25 122 ARG A CA 1
ATOM 974 C C . ARG A 1 122 ? 4.507 -5.571 -8.944 1.00 97.25 122 ARG A C 1
ATOM 976 O O . ARG A 1 122 ? 3.741 -6.266 -8.280 1.00 97.25 122 ARG A O 1
ATOM 983 N N . PHE A 1 123 ? 5.829 -5.752 -8.948 1.00 97.19 123 PHE A N 1
ATOM 984 C CA . PHE A 1 123 ? 6.489 -6.772 -8.138 1.00 97.19 123 PHE A CA 1
ATOM 985 C C . PHE A 1 123 ? 6.271 -6.509 -6.645 1.00 97.19 123 PHE A C 1
ATOM 987 O O . PHE A 1 123 ? 5.875 -7.407 -5.901 1.00 97.19 123 PHE A O 1
ATOM 994 N N . HIS A 1 124 ? 6.449 -5.260 -6.211 1.00 98.12 124 HIS A N 1
ATOM 995 C CA . HIS A 1 124 ? 6.2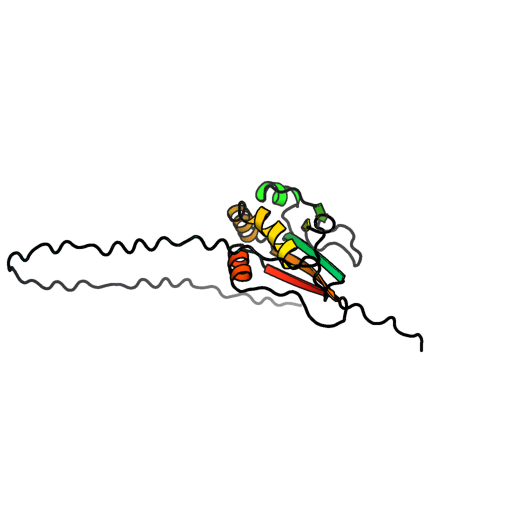36 -4.860 -4.820 1.00 98.12 124 HIS A CA 1
ATOM 996 C C . HIS A 1 124 ? 4.780 -5.045 -4.380 1.00 98.12 124 HIS A C 1
ATOM 998 O O . HIS A 1 124 ? 4.516 -5.628 -3.325 1.00 98.12 124 HIS A O 1
ATOM 1004 N N . ILE A 1 125 ? 3.822 -4.625 -5.206 1.00 97.94 125 ILE A N 1
ATOM 1005 C CA . ILE A 1 125 ? 2.398 -4.841 -4.926 1.00 97.94 125 ILE A CA 1
ATOM 1006 C C . ILE A 1 125 ? 2.084 -6.344 -4.886 1.00 97.94 125 ILE A C 1
ATOM 1008 O O . ILE A 1 125 ? 1.399 -6.801 -3.973 1.00 97.94 125 ILE A O 1
ATOM 1012 N N . ALA A 1 126 ? 2.623 -7.149 -5.805 1.00 96.50 126 ALA A N 1
ATOM 1013 C CA . ALA A 1 126 ? 2.394 -8.592 -5.824 1.00 96.50 126 ALA A CA 1
ATOM 1014 C C . ALA A 1 126 ? 2.915 -9.302 -4.564 1.00 96.50 126 ALA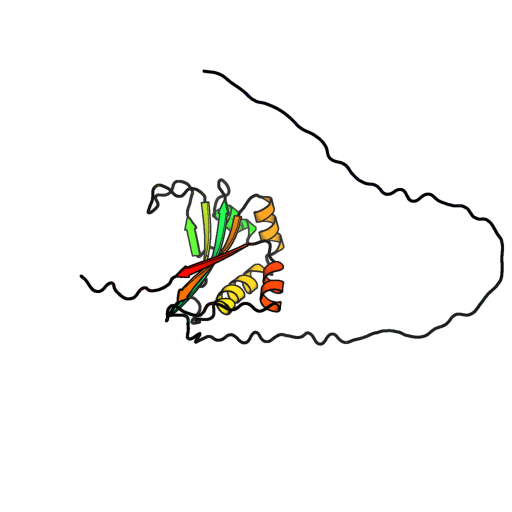 A C 1
ATOM 1016 O O . ALA A 1 126 ? 2.268 -10.232 -4.070 1.00 96.50 126 ALA A O 1
ATOM 1017 N N . LEU A 1 127 ? 4.040 -8.852 -3.995 1.00 97.00 127 LEU A N 1
ATOM 1018 C CA . LEU A 1 127 ? 4.537 -9.355 -2.710 1.00 97.00 127 LEU A CA 1
ATOM 1019 C C . LEU A 1 127 ? 3.543 -9.101 -1.570 1.00 97.00 127 LEU A C 1
ATOM 1021 O O . LEU A 1 127 ? 3.354 -9.980 -0.721 1.00 97.00 127 LEU A O 1
ATOM 1025 N N . LEU A 1 128 ? 2.894 -7.933 -1.560 1.00 98.00 128 LEU A N 1
ATOM 1026 C CA . LEU A 1 128 ? 1.822 -7.631 -0.612 1.00 98.00 128 LEU A CA 1
ATOM 1027 C C . LEU A 1 128 ? 0.583 -8.481 -0.907 1.00 98.00 128 LEU A C 1
ATOM 1029 O O . LEU A 1 128 ? 0.134 -9.200 -0.017 1.00 98.00 128 LEU A O 1
ATOM 1033 N N . ILE A 1 129 ? 0.086 -8.508 -2.148 1.00 96.25 129 ILE A N 1
ATOM 1034 C CA . ILE A 1 129 ? -1.079 -9.316 -2.555 1.00 96.25 129 ILE A CA 1
ATOM 1035 C C . ILE A 1 129 ? -0.909 -10.779 -2.126 1.00 96.25 129 ILE A C 1
ATOM 1037 O O . ILE A 1 129 ? -1.830 -11.357 -1.549 1.00 96.25 129 ILE A O 1
ATOM 1041 N N . ARG A 1 130 ? 0.278 -11.376 -2.307 1.00 95.94 130 ARG A N 1
ATOM 1042 C CA . ARG A 1 130 ? 0.559 -12.759 -1.882 1.00 95.94 130 ARG A CA 1
ATOM 1043 C C . ARG A 1 130 ? 0.332 -12.978 -0.382 1.00 95.94 130 ARG A C 1
ATOM 1045 O O . ARG A 1 130 ? -0.131 -14.042 0.020 1.00 95.94 130 ARG A O 1
ATOM 1052 N N . LYS A 1 131 ? 0.638 -11.981 0.453 1.00 96.56 131 LYS A N 1
ATOM 1053 C CA . LYS A 1 131 ? 0.382 -12.020 1.903 1.00 96.56 131 LYS A CA 1
ATOM 1054 C C . LYS A 1 131 ? -1.091 -11.752 2.235 1.00 96.56 131 LYS A C 1
ATOM 1056 O O . LYS A 1 131 ? -1.589 -12.289 3.226 1.00 96.56 131 LYS A O 1
ATOM 1061 N N . LEU A 1 132 ? -1.774 -10.944 1.425 1.00 97.50 132 LEU A N 1
ATOM 1062 C CA . LEU A 1 132 ? -3.113 -10.415 1.699 1.00 97.50 132 LEU A CA 1
ATOM 1063 C C . LEU A 1 132 ? -4.260 -11.283 1.179 1.00 97.50 132 LEU A C 1
ATOM 1065 O O . LEU A 1 132 ? -5.290 -11.361 1.844 1.00 97.50 132 LEU A O 1
ATOM 1069 N N . ILE A 1 133 ? -4.085 -11.995 0.065 1.00 95.94 133 ILE A N 1
ATOM 1070 C CA . ILE A 1 133 ? -5.121 -12.872 -0.506 1.00 95.94 133 ILE A CA 1
ATOM 1071 C C . ILE A 1 133 ? -5.635 -13.912 0.505 1.00 95.94 133 ILE A C 1
ATOM 1073 O O . ILE A 1 133 ? -6.851 -13.972 0.706 1.00 95.94 133 ILE A O 1
ATOM 1077 N N . PRO A 1 134 ? -4.775 -14.649 1.243 1.00 97.25 134 PRO A N 1
ATOM 1078 C CA . PRO A 1 134 ? -5.243 -15.576 2.280 1.00 97.25 134 PRO A CA 1
ATOM 1079 C C . PRO A 1 134 ? -6.009 -14.901 3.431 1.00 97.25 134 PRO A C 1
ATOM 1081 O O . PRO A 1 134 ? -6.662 -15.571 4.224 1.00 97.25 134 PRO A O 1
ATOM 1084 N N . ARG A 1 135 ? -5.923 -13.571 3.543 1.00 97.56 135 ARG A N 1
ATOM 1085 C CA . ARG A 1 135 ? -6.483 -12.750 4.625 1.00 97.56 135 ARG A CA 1
ATOM 1086 C C . ARG A 1 135 ? -7.634 -11.865 4.157 1.00 97.56 135 ARG A C 1
ATOM 1088 O O . ARG A 1 135 ? -8.061 -10.993 4.908 1.00 97.56 135 ARG A O 1
ATOM 1095 N N . LYS A 1 136 ? -8.188 -12.099 2.962 1.00 97.94 136 LYS A N 1
ATOM 1096 C CA . LYS A 1 136 ? -9.293 -11.302 2.399 1.00 97.94 136 LYS A CA 1
ATOM 1097 C C . LYS A 1 136 ? -10.463 -11.118 3.374 1.00 97.94 136 LYS A C 1
ATOM 1099 O O . LYS A 1 136 ? -10.985 -10.011 3.504 1.00 97.94 136 LYS A O 1
ATOM 1104 N N . ARG A 1 137 ? -10.859 -12.176 4.094 1.00 98.31 137 ARG A N 1
ATOM 1105 C CA . ARG A 1 137 ? -11.932 -12.105 5.107 1.00 98.31 137 ARG A CA 1
ATOM 1106 C C . ARG A 1 137 ? -11.576 -11.158 6.257 1.00 98.31 137 ARG A C 1
ATOM 1108 O O . ARG A 1 137 ? -12.424 -10.383 6.685 1.00 98.31 137 ARG A O 1
ATOM 1115 N N . ASN A 1 138 ? -10.324 -11.169 6.705 1.00 98.56 138 ASN A N 1
ATOM 1116 C CA . ASN A 1 138 ? -9.845 -10.321 7.795 1.00 98.56 138 ASN A CA 1
ATOM 1117 C C . ASN A 1 138 ? -9.762 -8.855 7.351 1.00 98.56 138 ASN A C 1
ATOM 1119 O O . ASN A 1 138 ? -10.171 -7.975 8.098 1.00 98.56 138 ASN A O 1
ATOM 1123 N N . LEU A 1 139 ? -9.313 -8.600 6.116 1.00 98.44 139 LEU A N 1
ATOM 1124 C CA . LEU A 1 139 ? -9.342 -7.261 5.515 1.00 98.44 139 LEU A CA 1
ATOM 1125 C C . LEU A 1 139 ? -10.777 -6.734 5.425 1.00 98.44 139 LEU A C 1
ATOM 1127 O O . LEU A 1 139 ? -11.051 -5.634 5.879 1.00 98.44 139 LEU A O 1
ATOM 1131 N N . THR A 1 140 ? -11.714 -7.567 4.963 1.00 98.44 140 THR A N 1
ATOM 1132 C CA . THR A 1 140 ? -13.144 -7.214 4.921 1.00 98.44 140 THR A CA 1
ATOM 1133 C C . THR A 1 140 ? -13.685 -6.891 6.318 1.00 98.44 140 THR A C 1
ATOM 1135 O O . THR A 1 140 ? -14.473 -5.964 6.480 1.00 98.44 140 THR A O 1
ATOM 1138 N N . ALA A 1 141 ? -13.268 -7.639 7.344 1.00 98.38 141 ALA A N 1
ATOM 1139 C CA . ALA A 1 141 ? -13.658 -7.369 8.725 1.00 98.38 141 ALA A CA 1
ATOM 1140 C C . ALA A 1 141 ? -13.099 -6.034 9.245 1.00 98.38 141 ALA A C 1
ATOM 1142 O O . ALA A 1 141 ? -13.794 -5.351 9.994 1.00 98.38 141 ALA A O 1
ATOM 1143 N N . LEU A 1 142 ? -11.884 -5.645 8.840 1.00 98.56 142 LEU A N 1
ATOM 1144 C CA . LEU A 1 142 ? -11.316 -4.330 9.150 1.00 98.56 142 LEU A CA 1
ATOM 1145 C C . LEU A 1 142 ? -12.089 -3.210 8.445 1.00 98.56 142 LEU A C 1
ATOM 1147 O O . LEU A 1 142 ? -12.500 -2.263 9.109 1.00 98.56 142 LEU A O 1
ATOM 1151 N N . THR A 1 143 ? -12.382 -3.347 7.149 1.00 98.25 143 THR A N 1
ATOM 1152 C CA . THR A 1 143 ? -13.202 -2.371 6.410 1.00 98.25 143 THR A CA 1
ATOM 1153 C C . THR A 1 143 ? -14.578 -2.196 7.061 1.00 98.25 143 THR A C 1
ATOM 1155 O O . THR A 1 143 ? -15.013 -1.076 7.299 1.00 98.25 143 THR A O 1
ATOM 1158 N N . LYS A 1 144 ? -15.244 -3.292 7.460 1.00 98.25 144 LYS A N 1
ATOM 1159 C CA . LYS A 1 144 ? -16.534 -3.245 8.183 1.00 98.25 144 LYS A CA 1
ATOM 1160 C C . LYS A 1 144 ? -16.455 -2.572 9.555 1.00 98.25 144 LYS A C 1
ATOM 1162 O O . LYS A 1 144 ? -17.475 -2.128 10.069 1.00 98.25 144 LYS A O 1
ATOM 1167 N N . LYS A 1 145 ? -15.269 -2.525 10.164 1.00 98.00 145 LYS A N 1
ATOM 1168 C CA . LYS A 1 145 ? -15.016 -1.789 11.408 1.00 98.00 145 LYS A CA 1
ATOM 1169 C C . LYS A 1 145 ? -14.712 -0.307 11.168 1.00 98.00 145 LYS A C 1
ATOM 1171 O O . LYS A 1 145 ? -14.514 0.397 12.146 1.00 98.00 145 LYS A O 1
ATOM 1176 N N . GLY A 1 146 ? -14.697 0.153 9.916 1.00 98.25 146 GLY A N 1
ATOM 1177 C CA . GLY A 1 146 ? -14.396 1.536 9.550 1.00 98.25 146 GLY A CA 1
ATOM 1178 C C . GLY A 1 146 ? -12.908 1.813 9.338 1.00 98.25 146 GLY A C 1
ATOM 1179 O O . GLY A 1 146 ? -12.505 2.970 9.353 1.00 98.25 146 GLY A O 1
ATOM 1180 N N . CYS A 1 147 ? -12.067 0.783 9.180 1.00 98.56 147 CYS A N 1
ATOM 1181 C CA . CYS A 1 147 ? -10.667 1.004 8.820 1.00 98.56 147 CYS A CA 1
ATOM 1182 C C . CYS A 1 147 ? -10.551 1.450 7.358 1.00 98.56 147 CYS A C 1
ATOM 1184 O O . CYS A 1 147 ? -11.127 0.816 6.471 1.00 98.56 147 CYS A O 1
ATOM 1186 N N . GLU A 1 148 ? -9.714 2.452 7.109 1.00 98.44 148 GLU A N 1
ATOM 1187 C CA . GLU A 1 148 ? -9.242 2.787 5.766 1.00 98.44 148 GLU A CA 1
ATOM 1188 C C . GLU A 1 148 ? -8.062 1.887 5.408 1.00 98.44 148 GLU A C 1
ATOM 1190 O O . GLU A 1 148 ? -7.086 1.801 6.159 1.00 98.44 148 GLU A O 1
ATOM 1195 N N . LEU A 1 149 ? -8.150 1.197 4.272 1.00 98.62 149 LEU A N 1
ATOM 1196 C CA . LEU A 1 149 ? -7.129 0.269 3.796 1.00 98.62 149 LEU A CA 1
ATOM 1197 C C . LEU A 1 149 ? -6.652 0.724 2.422 1.00 98.62 149 LEU A C 1
ATOM 1199 O O . LEU A 1 149 ? -7.446 0.798 1.489 1.00 98.62 149 LEU A O 1
ATOM 1203 N N . ARG A 1 150 ? -5.345 0.940 2.272 1.00 98.44 150 ARG A N 1
ATOM 1204 C CA . ARG A 1 150 ? -4.742 1.255 0.973 1.00 98.44 150 ARG A CA 1
ATOM 1205 C C . ARG A 1 150 ? -3.374 0.613 0.807 1.00 98.44 150 ARG A C 1
ATOM 1207 O O . ARG A 1 150 ? -2.671 0.372 1.790 1.00 98.44 150 ARG A O 1
ATOM 1214 N N . ILE A 1 151 ? -2.970 0.366 -0.431 1.00 98.62 151 ILE A N 1
ATOM 1215 C CA . ILE A 1 151 ? -1.565 0.150 -0.775 1.00 98.62 151 ILE A CA 1
ATOM 1216 C C . ILE A 1 151 ? -1.025 1.477 -1.302 1.00 98.62 151 ILE A C 1
ATOM 1218 O O . ILE A 1 151 ? -1.363 1.886 -2.407 1.00 98.62 151 ILE A O 1
ATOM 1222 N N . MET A 1 152 ? -0.185 2.126 -0.499 1.00 98.56 152 MET A N 1
ATOM 1223 C CA . MET A 1 152 ? 0.579 3.300 -0.902 1.00 98.56 152 MET A CA 1
ATOM 1224 C C . MET A 1 152 ? 1.801 2.851 -1.702 1.00 98.56 152 MET A C 1
ATOM 1226 O O . MET A 1 152 ? 2.602 2.028 -1.245 1.00 98.56 152 MET A O 1
ATOM 1230 N N . CYS A 1 153 ? 1.939 3.391 -2.899 1.00 98.44 153 CYS A N 1
ATOM 1231 C CA . CYS A 1 153 ? 2.947 3.037 -3.876 1.00 98.44 153 CYS A CA 1
ATOM 1232 C C . CYS A 1 153 ? 3.882 4.216 -4.091 1.00 98.44 153 CYS A C 1
ATOM 1234 O O . CYS A 1 153 ? 3.562 5.126 -4.846 1.00 98.44 153 CYS A O 1
ATOM 1236 N N . PHE A 1 154 ? 5.053 4.162 -3.463 1.00 97.94 154 PHE A N 1
ATOM 1237 C CA . PHE A 1 154 ? 6.110 5.119 -3.743 1.00 97.94 154 PHE A CA 1
ATOM 1238 C C . PHE A 1 154 ? 6.773 4.757 -5.070 1.00 97.94 154 PHE A C 1
ATOM 1240 O O . PHE A 1 154 ? 7.254 3.627 -5.241 1.00 97.94 154 PHE A O 1
ATOM 1247 N N . TRP A 1 155 ? 6.833 5.706 -5.996 1.00 97.56 155 TRP A N 1
ATOM 1248 C CA . TRP A 1 155 ? 7.545 5.551 -7.256 1.00 97.56 155 TRP A CA 1
ATOM 1249 C C . TRP A 1 155 ? 8.295 6.833 -7.595 1.00 97.56 155 TRP A C 1
ATOM 1251 O O . TRP A 1 155 ? 7.707 7.903 -7.695 1.00 97.56 155 TRP A O 1
ATOM 1261 N N . GLU A 1 156 ? 9.602 6.714 -7.776 1.00 96.19 156 GLU A N 1
ATOM 1262 C CA . GLU A 1 156 ? 10.482 7.832 -8.091 1.00 96.19 156 GLU A CA 1
ATOM 1263 C C . GLU A 1 156 ? 10.967 7.705 -9.538 1.00 96.19 156 GLU A C 1
ATOM 1265 O O . GLU A 1 156 ? 11.513 6.666 -9.939 1.00 96.19 156 GLU A O 1
ATOM 1270 N N . SER A 1 157 ? 10.730 8.757 -10.321 1.00 94.69 157 SER A N 1
ATOM 1271 C CA . SER A 1 157 ? 11.144 8.838 -11.718 1.00 94.69 157 SER A CA 1
ATOM 1272 C C . SER A 1 157 ? 12.654 9.003 -11.825 1.00 94.69 157 SER A C 1
ATOM 1274 O O . SER A 1 157 ? 13.235 9.880 -11.192 1.00 94.69 157 SER A O 1
ATOM 1276 N N . ALA A 1 158 ? 13.282 8.203 -12.687 1.00 93.12 158 ALA A N 1
ATOM 1277 C CA . ALA A 1 158 ? 14.697 8.343 -13.021 1.00 93.12 158 ALA A CA 1
ATOM 1278 C C . ALA A 1 158 ? 14.973 9.436 -14.065 1.00 93.12 158 ALA A C 1
ATOM 1280 O O . ALA A 1 158 ? 16.116 9.855 -14.203 1.00 93.12 158 ALA A O 1
ATOM 1281 N N . SER A 1 159 ? 13.966 9.842 -14.845 1.00 88.75 159 SER A N 1
ATOM 1282 C CA . SER A 1 159 ? 14.178 10.656 -16.057 1.00 88.75 159 SER A CA 1
ATOM 1283 C C . SER A 1 159 ? 13.124 11.739 -16.292 1.00 88.75 159 SER A C 1
ATOM 1285 O O . SER A 1 159 ? 13.099 12.353 -17.352 1.00 88.75 159 SER A O 1
ATOM 1287 N N . GLY A 1 160 ? 12.197 11.935 -15.354 1.00 86.62 160 GLY A N 1
ATOM 1288 C CA . GLY A 1 160 ? 11.064 12.848 -15.525 1.00 86.62 160 GLY A CA 1
ATOM 1289 C C . GLY A 1 160 ? 9.902 12.272 -16.344 1.00 86.62 160 GLY A C 1
ATOM 1290 O O . GLY A 1 160 ? 8.778 12.729 -16.191 1.00 86.62 160 GLY A O 1
ATOM 1291 N N . ASN A 1 161 ? 10.134 11.222 -17.140 1.00 84.12 161 ASN A N 1
ATOM 1292 C CA . ASN A 1 161 ? 9.133 10.615 -18.022 1.00 84.12 161 ASN A CA 1
ATOM 1293 C C . ASN A 1 161 ? 8.888 9.125 -17.726 1.00 84.12 161 ASN A C 1
ATOM 1295 O O . ASN A 1 161 ? 9.690 8.442 -17.082 1.00 84.12 161 ASN A O 1
ATOM 1299 N N . GLY A 1 162 ? 7.768 8.611 -18.242 1.00 88.00 162 GLY A N 1
ATOM 1300 C CA . GLY A 1 162 ? 7.311 7.235 -18.041 1.00 88.00 162 GLY A CA 1
ATOM 1301 C C . GLY A 1 162 ? 6.509 7.052 -16.749 1.00 88.00 162 GLY A C 1
ATOM 1302 O O . GLY A 1 162 ? 6.008 8.009 -16.170 1.00 88.00 162 GLY A O 1
ATOM 1303 N N . GLY A 1 163 ? 6.360 5.805 -16.306 1.00 91.62 163 GLY A N 1
ATOM 1304 C CA . GLY A 1 163 ? 5.640 5.491 -15.074 1.00 91.62 163 GLY A CA 1
ATOM 1305 C C . GLY A 1 163 ? 5.467 3.990 -14.855 1.00 91.62 163 GLY A C 1
ATOM 1306 O O . GLY A 1 163 ? 5.852 3.183 -15.716 1.00 91.62 163 GLY A O 1
ATOM 1307 N N . PRO A 1 164 ? 4.902 3.593 -13.704 1.00 93.31 164 PRO A N 1
ATOM 1308 C CA . PRO A 1 164 ? 4.505 2.215 -13.484 1.00 93.31 164 PRO A CA 1
ATOM 1309 C C . PRO A 1 164 ? 3.377 1.831 -14.448 1.00 93.31 164 PRO A C 1
ATOM 1311 O O . PRO A 1 164 ? 2.450 2.598 -14.692 1.00 93.31 164 PRO A O 1
ATOM 1314 N N . TYR A 1 165 ? 3.449 0.615 -14.975 1.00 92.31 165 TYR A N 1
ATOM 1315 C CA . TYR A 1 165 ? 2.411 0.028 -15.815 1.00 92.31 165 TYR A CA 1
ATOM 1316 C C . TYR A 1 165 ? 1.627 -1.019 -15.022 1.00 92.31 165 TYR A C 1
ATOM 1318 O O . TYR A 1 165 ? 2.222 -1.795 -14.275 1.00 92.31 165 TYR A O 1
ATOM 1326 N N . PHE A 1 166 ? 0.310 -1.088 -15.217 1.00 94.62 166 PHE A N 1
ATOM 1327 C CA . PHE A 1 166 ? -0.548 -2.136 -14.662 1.00 94.62 166 PHE A CA 1
ATOM 1328 C C . PHE A 1 166 ? -1.389 -2.748 -15.779 1.00 94.62 166 PHE A C 1
ATOM 1330 O O . PHE A 1 166 ? -2.206 -2.064 -16.389 1.00 94.62 166 PHE A O 1
ATOM 1337 N N . ASP A 1 167 ? -1.202 -4.042 -16.040 1.00 93.94 167 ASP A N 1
ATOM 1338 C CA . ASP A 1 167 ? -2.051 -4.753 -16.994 1.00 93.94 167 ASP A CA 1
ATOM 1339 C C . ASP A 1 167 ? -3.437 -5.063 -16.397 1.00 93.94 167 ASP A C 1
ATOM 1341 O O . ASP A 1 167 ? -3.643 -5.078 -15.178 1.00 93.94 167 ASP A O 1
ATOM 1345 N N . HIS A 1 168 ? -4.402 -5.349 -17.271 1.00 94.56 168 HIS A N 1
ATOM 1346 C CA . HIS A 1 168 ? -5.777 -5.645 -16.873 1.00 94.56 168 HIS A CA 1
ATOM 1347 C C . HIS A 1 168 ? -5.876 -6.829 -15.892 1.00 94.56 168 HIS A C 1
ATOM 1349 O O . HIS A 1 168 ? -6.585 -6.751 -14.890 1.00 94.56 168 HIS A O 1
ATOM 1355 N N . ALA A 1 169 ? -5.124 -7.911 -16.118 1.00 92.12 169 ALA A N 1
ATOM 1356 C CA . ALA A 1 169 ? -5.144 -9.084 -15.242 1.00 92.12 169 ALA A CA 1
ATOM 1357 C C . ALA A 1 169 ? -4.568 -8.782 -13.843 1.00 92.12 169 ALA A C 1
ATOM 1359 O O . ALA A 1 169 ? -4.952 -9.388 -12.837 1.00 92.12 169 ALA A O 1
ATOM 1360 N N . PHE A 1 170 ? -3.618 -7.855 -13.747 1.00 93.50 170 PHE A N 1
ATOM 1361 C CA . PHE A 1 170 ? -3.074 -7.336 -12.501 1.00 93.50 170 PHE A CA 1
ATOM 1362 C C . PHE A 1 170 ? -4.122 -6.543 -11.727 1.00 93.50 170 PHE A C 1
ATOM 1364 O O . PHE A 1 170 ? -4.367 -6.855 -10.560 1.00 93.50 170 PHE A O 1
ATOM 1371 N N . LEU A 1 171 ? -4.802 -5.605 -12.387 1.00 95.06 171 LEU A N 1
ATOM 1372 C CA . LEU A 1 171 ? -5.875 -4.819 -11.774 1.00 95.06 171 LEU A CA 1
ATOM 1373 C C . LEU A 1 171 ? -7.048 -5.701 -11.326 1.00 95.06 171 LEU A C 1
ATOM 1375 O O . LEU A 1 171 ? -7.546 -5.537 -10.215 1.00 95.06 171 LEU A O 1
ATOM 1379 N N . GLN A 1 172 ? -7.426 -6.714 -12.112 1.00 93.88 172 GLN A N 1
ATOM 1380 C CA . GLN A 1 172 ? -8.448 -7.687 -11.713 1.00 93.88 172 GLN A CA 1
ATOM 1381 C C . GLN A 1 172 ? -8.068 -8.443 -10.432 1.00 93.88 172 GLN A C 1
ATOM 1383 O O . GLN A 1 172 ? -8.890 -8.587 -9.528 1.00 93.88 172 GLN A O 1
ATOM 1388 N N . ARG A 1 173 ? -6.815 -8.900 -10.304 1.00 91.38 173 ARG A N 1
ATOM 1389 C CA . ARG A 1 173 ? -6.349 -9.556 -9.069 1.00 91.38 173 ARG A CA 1
ATOM 1390 C C . ARG A 1 173 ? -6.354 -8.606 -7.878 1.00 91.38 173 ARG A C 1
ATOM 1392 O O . ARG A 1 173 ? -6.732 -9.026 -6.786 1.00 91.38 173 ARG A O 1
ATOM 1399 N N . LEU A 1 174 ? -5.948 -7.355 -8.081 1.00 94.25 174 LEU A N 1
ATOM 1400 C CA . LEU A 1 174 ? -5.967 -6.333 -7.037 1.00 94.25 174 LEU A CA 1
ATOM 1401 C C . LEU A 1 174 ? -7.402 -6.042 -6.569 1.00 94.25 174 LEU A C 1
ATOM 1403 O O . LEU A 1 174 ? -7.647 -6.035 -5.366 1.00 94.25 174 LEU A O 1
ATOM 1407 N N . SER A 1 175 ? -8.357 -5.939 -7.501 1.00 95.00 175 SER A N 1
ATOM 1408 C CA . SER A 1 175 ? -9.782 -5.685 -7.215 1.00 95.00 175 SER A CA 1
ATOM 1409 C C . SER A 1 175 ? -10.446 -6.753 -6.336 1.00 95.00 175 SER A C 1
ATOM 1411 O O . SER A 1 175 ? -11.493 -6.526 -5.734 1.00 95.00 175 SER A O 1
ATOM 1413 N N . ALA A 1 176 ? -9.833 -7.935 -6.213 1.00 93.88 176 ALA A N 1
ATOM 1414 C CA . ALA A 1 176 ? -10.321 -8.973 -5.319 1.00 93.88 176 ALA A CA 1
ATOM 1415 C C . ALA A 1 176 ? -10.129 -8.628 -3.830 1.00 93.88 176 ALA A C 1
ATOM 1417 O O . ALA A 1 176 ? -10.682 -9.342 -2.986 1.00 93.88 176 ALA A O 1
ATOM 1418 N N . LEU A 1 177 ? -9.350 -7.598 -3.490 1.00 97.25 177 LEU A N 1
ATOM 1419 C CA . LEU A 1 177 ? -9.092 -7.141 -2.125 1.00 97.25 177 LEU A CA 1
ATOM 1420 C C . LEU A 1 177 ? -9.874 -5.844 -1.834 1.00 97.25 177 LEU A C 1
ATOM 1422 O O . LEU A 1 177 ? -9.968 -4.995 -2.711 1.00 97.25 177 LEU A O 1
ATOM 1426 N N . PRO A 1 178 ? -10.418 -5.662 -0.614 1.00 97.56 178 PRO A N 1
ATOM 1427 C CA . PRO A 1 178 ? -11.173 -4.463 -0.245 1.00 97.56 178 PRO A CA 1
ATOM 1428 C C . PRO A 1 178 ? -10.223 -3.338 0.198 1.00 97.56 178 PRO A C 1
ATOM 1430 O O . PRO A 1 178 ? -10.168 -2.998 1.380 1.00 97.56 178 PRO A O 1
ATOM 1433 N N . LEU A 1 179 ? -9.397 -2.846 -0.722 1.00 97.31 179 LEU A N 1
ATOM 1434 C CA . LEU A 1 179 ? -8.419 -1.791 -0.462 1.00 97.31 179 LEU A CA 1
ATOM 1435 C C . LEU A 1 179 ? -8.241 -0.894 -1.684 1.00 97.31 179 LEU A C 1
ATOM 1437 O O . LEU A 1 179 ? -8.429 -1.348 -2.813 1.00 97.31 179 LEU A O 1
ATOM 1441 N N . ASP A 1 180 ? -7.812 0.337 -1.435 1.00 97.75 180 ASP A N 1
ATOM 1442 C CA . ASP A 1 180 ? -7.489 1.305 -2.480 1.00 97.75 180 ASP A CA 1
ATOM 1443 C C . ASP A 1 180 ? -6.023 1.194 -2.920 1.00 97.75 180 ASP A C 1
ATOM 1445 O O . ASP A 1 180 ? -5.162 0.673 -2.199 1.00 97.75 180 ASP A O 1
ATOM 1449 N N . LEU A 1 181 ? -5.726 1.713 -4.110 1.00 97.44 181 LEU A N 1
ATOM 1450 C CA . LEU A 1 181 ? -4.364 1.909 -4.599 1.00 97.44 181 LEU A CA 1
ATOM 1451 C C . LEU A 1 181 ? -4.055 3.407 -4.601 1.00 97.44 181 LEU A C 1
ATOM 1453 O O . LEU A 1 181 ? -4.772 4.179 -5.227 1.00 97.44 181 LEU A O 1
ATOM 1457 N N . ASP A 1 182 ? -2.991 3.800 -3.912 1.00 97.81 182 ASP A N 1
ATOM 1458 C CA . ASP A 1 182 ? -2.587 5.194 -3.720 1.00 97.81 182 ASP A CA 1
ATOM 1459 C C . ASP A 1 182 ? -1.194 5.382 -4.342 1.00 97.81 182 ASP A C 1
ATOM 1461 O O . ASP A 1 182 ? -0.240 4.724 -3.921 1.00 97.81 182 ASP A O 1
ATOM 1465 N N . LEU A 1 183 ? -1.082 6.188 -5.402 1.00 97.38 183 LEU A N 1
ATOM 1466 C CA . LEU A 1 183 ? 0.158 6.378 -6.163 1.00 97.38 183 LEU A CA 1
ATOM 1467 C C . LEU A 1 183 ? 0.863 7.665 -5.718 1.00 97.38 183 LEU A C 1
ATOM 1469 O O . LEU A 1 183 ? 0.419 8.765 -6.032 1.00 97.38 183 LEU A O 1
ATOM 1473 N N . ASP A 1 184 ? 2.002 7.506 -5.049 1.00 96.06 184 ASP A N 1
ATOM 1474 C CA . ASP A 1 184 ? 2.865 8.586 -4.575 1.00 96.06 184 ASP A CA 1
ATOM 1475 C C . ASP A 1 184 ? 4.068 8.720 -5.525 1.00 96.06 184 ASP A C 1
ATOM 1477 O O . ASP A 1 184 ? 5.083 8.022 -5.393 1.00 96.06 184 ASP A O 1
ATOM 1481 N N . ILE A 1 185 ? 3.893 9.547 -6.560 1.00 95.31 185 ILE A N 1
ATOM 1482 C CA . ILE A 1 185 ? 4.829 9.697 -7.682 1.00 95.31 185 ILE A CA 1
ATOM 1483 C C . ILE A 1 185 ? 5.727 10.911 -7.455 1.00 95.31 185 ILE A C 1
ATOM 1485 O O . ILE A 1 185 ? 5.258 12.045 -7.392 1.00 95.31 185 ILE A O 1
ATOM 1489 N N . TRP A 1 186 ? 7.033 10.662 -7.408 1.00 93.94 186 TRP A N 1
ATOM 1490 C CA . TRP A 1 186 ? 8.058 11.678 -7.210 1.00 93.94 186 TRP A CA 1
ATOM 1491 C C . TRP A 1 186 ? 8.879 11.876 -8.477 1.00 93.94 186 TRP A C 1
ATOM 1493 O O . TRP A 1 186 ? 9.382 10.921 -9.073 1.00 93.94 186 TRP A O 1
ATOM 1503 N N . PHE A 1 187 ? 9.062 13.135 -8.854 1.00 91.25 187 PHE A N 1
ATOM 1504 C CA . PHE A 1 187 ? 9.967 13.543 -9.918 1.00 91.25 187 PHE A CA 1
ATOM 1505 C C . PHE A 1 187 ? 11.188 14.180 -9.267 1.00 91.25 187 PHE A C 1
ATOM 1507 O O . PHE A 1 187 ? 11.059 15.125 -8.488 1.00 91.25 187 PHE A O 1
ATOM 1514 N N . VAL A 1 188 ? 12.376 13.654 -9.551 1.00 78.06 188 VAL A N 1
ATOM 1515 C CA . VAL A 1 188 ? 13.607 14.330 -9.147 1.00 78.06 188 VAL A CA 1
ATOM 1516 C C . VAL A 1 188 ? 13.788 15.502 -10.107 1.00 78.06 188 VAL A C 1
ATOM 1518 O O . VAL A 1 188 ? 14.035 15.290 -11.290 1.00 78.06 188 VAL A O 1
ATOM 1521 N N . GLY A 1 189 ? 13.582 16.724 -9.617 1.00 65.94 189 GLY A N 1
ATOM 1522 C CA . GLY A 1 189 ? 13.888 17.930 -10.380 1.00 65.94 189 GLY A CA 1
ATOM 1523 C C . GLY A 1 189 ? 15.395 18.061 -10.574 1.00 65.94 189 GLY A C 1
ATOM 1524 O O . GLY A 1 189 ? 16.166 17.726 -9.667 1.00 65.94 189 GLY A O 1
ATOM 1525 N N . ASP A 1 190 ? 15.812 18.556 -11.740 1.00 53.84 190 ASP A N 1
ATOM 1526 C CA . ASP A 1 190 ? 17.167 19.061 -11.933 1.00 53.84 190 ASP A CA 1
ATOM 1527 C C . ASP A 1 190 ? 17.505 19.972 -10.754 1.00 53.84 190 ASP A C 1
ATOM 1529 O O . ASP A 1 190 ? 16.694 20.817 -10.361 1.00 53.84 190 ASP A O 1
ATOM 1533 N N . LYS A 1 191 ? 18.677 19.769 -10.142 1.00 48.84 191 LYS A N 1
ATOM 1534 C CA . LYS A 1 191 ? 19.190 20.689 -9.123 1.00 48.84 191 LYS A CA 1
ATOM 1535 C C . LYS A 1 191 ? 19.002 22.100 -9.674 1.00 48.84 191 LYS A C 1
ATOM 1537 O O . LYS A 1 191 ? 19.563 22.392 -10.728 1.00 48.84 191 LYS A O 1
ATOM 1542 N N . GLN A 1 192 ? 18.206 22.933 -9.000 1.00 43.31 192 GLN A N 1
ATOM 1543 C CA . GLN A 1 192 ? 18.108 24.348 -9.341 1.00 43.31 192 GLN A CA 1
ATOM 1544 C C . GLN A 1 192 ? 19.545 24.864 -9.446 1.00 43.31 192 GLN A C 1
ATOM 1546 O O . GLN A 1 192 ? 20.294 24.812 -8.467 1.00 43.31 192 GLN A O 1
ATOM 1551 N N . LYS A 1 193 ? 19.967 25.257 -10.655 1.00 40.81 193 LYS A N 1
ATOM 1552 C CA . LYS A 1 193 ? 21.175 26.066 -10.790 1.00 40.81 193 LYS A CA 1
ATOM 1553 C C . LYS A 1 193 ? 20.918 27.303 -9.925 1.00 40.81 193 LYS A C 1
ATOM 1555 O O . LYS A 1 193 ? 19.852 27.892 -10.093 1.00 40.81 193 LYS A O 1
ATOM 1560 N N . PRO A 1 194 ? 21.812 27.654 -8.988 1.00 55.44 194 PRO A N 1
ATOM 1561 C CA . PRO A 1 194 ? 21.698 28.943 -8.328 1.00 55.44 194 PRO A CA 1
ATOM 1562 C C . PRO A 1 194 ? 21.719 30.029 -9.412 1.00 55.44 194 PRO A C 1
ATOM 1564 O O . PRO A 1 194 ? 22.525 29.932 -10.343 1.00 55.44 194 PRO A O 1
ATOM 1567 N N . GLU A 1 195 ? 20.767 30.960 -9.318 1.00 55.94 195 GLU A N 1
ATOM 1568 C CA . GLU A 1 195 ? 20.718 32.186 -10.127 1.00 55.94 195 GLU A CA 1
ATOM 1569 C C . GLU A 1 195 ? 21.978 33.036 -9.925 1.00 55.94 195 GLU A C 1
ATOM 1571 O O . GLU A 1 195 ? 22.496 33.069 -8.781 1.00 55.94 195 GLU A O 1
#

Secondary structure (DSSP, 8-state):
-------------------------------------------------------TT-TTEEEEEEEEEEEESSS-HHHHHHHHT---SEEE-TTSB-SSSB--SEEEEEE-TTT---S-HHHHHHHHHHHHGGGHHHHHHHHHTT-EEEEEEEEEESSSS------HHHHHHHHTSS-EEEEEEEE--------